Protein 2C3B (pdb70)

Nearest PDB structures (foldseek):
  2c3b-assembly1_A  TM=1.007E+00  e=3.603E-29  Aspergillus fumigatus
  2c3b-assembly1_B  TM=8.855E-01  e=5.861E-25  Aspergillus fumigatus
  3k2c-assembly4_D  TM=7.094E-01  e=2.462E-11  Encephalitozoon cuniculi
  3k2c-assembly2_B  TM=7.079E-01  e=2.323E-11  Encephalitozoon cuniculi
  1h0p-assembly1_A  TM=6.921E-01  e=7.997E-09  Caenorhabditis elegans

Organism: Aspergillus fumigatus (strain ATCC MYA-4609 / CBS 101355 / FGSC A1100 / Af293) (NCBI:txid330879)

Foldseek 3Di:
DFWKKKFFKWDAFPPGPDIDTAMWIKDWACVVPVVVVVVLQVLQPDDPPRHQAFWFFAFAAAPPDTDTDPCQCVLQVWDWQDVVIDIGRARDPVPDVPDDGTIDGDDDSNVVVSNRLNNQHHSSRGGNGPDTMGGNHMHTD/DWKKKFWKWDAFPPGDDIDTAMWIKDWQCVVPVVVVVVLQVLQPDDPPRHQAFWFFAFAAAPPDTDTPPFDWDWDDVVDIDTDGPPVCVPPHDDDDTIDRDDDSNVVVSNRLNNQHHHNRGGNDPDTIGGNHMHTD

Structure (mmCIF, N/CA/C/O backbone):
data_2C3B
#
_entry.id   2C3B
#
_cell.length_a   64.829
_cell.length_b   64.829
_cell.length_c   156.288
_cell.angle_alpha   90.00
_cell.angle_beta   90.00
_cell.angle_gamma   120.00
#
_symmetry.space_group_name_H-M   'P 31 2 1'
#
loop_
_entity.id
_entity.type
_entity.pdbx_description
1 polymer PPIASE
2 non-polymer 'SULFATE ION'
3 water water
#
loop_
_atom_site.group_PDB
_atom_site.id
_atom_site.type_symbol
_atom_site.label_atom_id
_atom_site.label_alt_id
_atom_site.label_comp_id
_atom_site.label_asym_id
_atom_site.label_entity_id
_atom_site.label_seq_id
_atom_site.pdbx_PDB_ins_code
_atom_site.Cartn_x
_atom_site.Cartn_y
_atom_site.Cartn_z
_atom_site.occupancy
_atom_site.B_iso_or_equiv
_atom_site.auth_seq_id
_atom_site.auth_comp_id
_atom_site.auth_asym_id
_atom_site.auth_atom_id
_atom_site.pdbx_PDB_model_num
ATOM 1 N N . SER A 1 1 ? 11.600 -15.847 67.383 1.00 52.69 0 SER A N 1
ATOM 2 C CA . SER A 1 1 ? 11.119 -16.094 68.770 1.00 51.08 0 SER A CA 1
ATOM 3 C C . SER A 1 1 ? 12.008 -17.043 69.584 1.00 48.01 0 SER A C 1
ATOM 4 O O . SER A 1 1 ? 11.976 -16.979 70.807 1.00 46.09 0 SER A O 1
ATOM 7 N N . MET A 1 2 ? 12.801 -17.897 68.941 1.00 44.86 1 MET A N 1
ATOM 8 C CA . MET A 1 2 ? 13.659 -18.833 69.689 1.00 47.47 1 MET A CA 1
ATOM 9 C C . MET A 1 2 ? 15.142 -18.476 69.766 1.00 45.69 1 MET A C 1
ATOM 10 O O . MET A 1 2 ? 15.877 -19.043 70.586 1.00 44.54 1 MET A O 1
ATOM 15 N N . SER A 1 3 ? 15.586 -17.541 68.924 1.00 42.00 2 SER A N 1
ATOM 16 C CA . SER A 1 3 ? 16.985 -17.236 68.798 1.00 40.87 2 SER A CA 1
ATOM 17 C C . SER A 1 3 ? 17.489 -16.238 69.839 1.00 36.69 2 SER A C 1
ATOM 18 O O . SER A 1 3 ? 16.727 -15.443 70.407 1.00 37.09 2 SER A O 1
ATOM 21 N N . GLN A 1 4 ? 18.788 -16.308 70.086 1.00 37.00 3 GLN A N 1
ATOM 22 C CA . GLN A 1 4 ? 19.454 -15.379 70.963 1.00 36.13 3 GLN A CA 1
ATOM 23 C C . GLN A 1 4 ? 19.741 -14.174 70.059 1.00 35.66 3 GLN A C 1
ATOM 24 O O . GLN A 1 4 ? 19.711 -14.299 68.827 1.00 37.81 3 GLN A O 1
ATOM 30 N N . VAL A 1 5 ? 20.009 -13.034 70.676 1.00 36.84 4 VAL A N 1
ATOM 31 C CA . VAL A 1 5 ? 20.413 -11.828 69.973 1.00 37.47 4 VAL A CA 1
ATOM 32 C C . VAL A 1 5 ? 21.805 -11.517 70.474 1.00 36.83 4 VAL A C 1
ATOM 33 O O . VAL A 1 5 ? 22.141 -11.795 71.622 1.00 37.23 4 VAL A O 1
ATOM 37 N N . PHE A 1 6 ? 22.624 -10.918 69.628 1.00 39.75 5 PHE A N 1
ATOM 38 C CA . PHE A 1 6 ? 23.965 -10.530 70.020 1.00 37.43 5 PHE A CA 1
ATOM 39 C C . PHE A 1 6 ? 24.253 -9.092 69.566 1.00 39.98 5 PHE A C 1
ATOM 40 O O . PHE A 1 6 ? 23.657 -8.594 68.591 1.00 38.34 5 PHE A O 1
ATOM 48 N N . PHE A 1 7 ? 25.136 -8.460 70.335 1.00 40.10 6 PHE A N 1
ATOM 49 C CA . PHE A 1 7 ? 25.760 -7.173 69.989 1.00 40.42 6 PHE A CA 1
ATOM 50 C C . PHE A 1 7 ? 27.264 -7.425 69.874 1.00 40.87 6 PHE A C 1
ATOM 51 O O . PHE A 1 7 ? 27.826 -8.087 70.736 1.00 41.79 6 PHE A O 1
ATOM 59 N N . ASP A 1 8 ? 27.899 -6.872 68.837 1.00 40.29 7 ASP A N 1
ATOM 60 C CA . ASP A 1 8 ? 29.359 -6.808 68.723 1.00 38.25 7 ASP A CA 1
ATOM 61 C C . ASP A 1 8 ? 29.634 -5.343 68.992 1.00 39.16 7 ASP A C 1
ATOM 62 O O . ASP A 1 8 ? 29.122 -4.467 68.305 1.00 39.21 7 ASP A O 1
ATOM 67 N N . VAL A 1 9 ? 30.427 -5.090 70.020 1.00 39.94 8 VAL A N 1
ATOM 68 C CA . VAL A 1 9 ? 30.677 -3.747 70.505 1.00 39.82 8 VAL A CA 1
ATOM 69 C C . VAL A 1 9 ? 32.152 -3.436 70.411 1.00 40.90 8 VAL A C 1
ATOM 70 O O . VAL A 1 9 ? 32.977 -4.209 70.897 1.00 39.07 8 VAL A O 1
ATOM 74 N N . GLU A 1 10 ? 32.448 -2.313 69.755 1.00 36.90 9 GLU A N 1
ATOM 75 C CA . GLU A 1 10 ? 33.803 -1.804 69.570 1.00 40.28 9 GLU A CA 1
ATOM 76 C C . GLU A 1 10 ? 34.115 -0.797 70.696 1.00 40.34 9 GLU A C 1
ATOM 77 O O . GLU A 1 10 ? 33.352 0.141 70.927 1.00 39.15 9 GLU A O 1
ATOM 83 N N . TYR A 1 11 ? 35.194 -1.039 71.447 1.00 38.85 10 TYR A N 1
ATOM 84 C CA . TYR A 1 11 ? 35.582 -0.177 72.558 1.00 39.03 10 TYR A CA 1
ATOM 85 C C . TYR A 1 11 ? 37.049 -0.400 72.921 1.00 41.53 10 TYR A C 1
ATOM 86 O O . TYR A 1 11 ? 37.636 -1.401 72.571 1.00 40.25 10 TYR A O 1
ATOM 95 N N . ALA A 1 12 ? 37.631 0.578 73.599 1.00 40.33 11 ALA A N 1
ATOM 96 C CA . ALA A 1 12 ? 39.018 0.485 74.071 1.00 40.76 11 ALA A CA 1
ATOM 97 C C . ALA A 1 12 ? 38.877 0.245 75.593 1.00 40.96 11 ALA A C 1
ATOM 98 O O . ALA A 1 12 ? 38.389 1.098 76.332 1.00 37.38 11 ALA A O 1
ATOM 100 N N . PRO A 1 13 ? 39.272 -0.933 76.079 1.00 40.16 12 PRO A N 1
ATOM 101 C CA . PRO A 1 13 ? 39.206 -1.191 77.509 1.00 39.61 12 PRO A CA 1
ATOM 102 C C . PRO A 1 13 ? 40.007 -0.169 78.337 1.00 39.57 12 PRO A C 1
ATOM 103 O O . PRO A 1 13 ? 40.933 0.465 77.837 1.00 36.70 12 PRO A O 1
ATOM 107 N N . VAL A 1 14 ? 39.672 -0.056 79.604 1.00 41.67 13 VAL A N 1
ATOM 108 C CA . VAL A 1 14 ? 40.371 0.857 80.513 1.00 38.97 13 VAL A CA 1
ATOM 109 C C . VAL A 1 14 ? 41.842 0.481 80.539 1.00 42.20 13 VAL A C 1
ATOM 110 O O . VAL A 1 14 ? 42.205 -0.703 80.542 1.00 38.77 13 VAL A O 1
ATOM 114 N N . GLY A 1 15 ? 42.695 1.482 80.424 1.00 35.82 14 GLY A N 1
ATOM 115 C CA . GLY A 1 15 ? 44.164 1.307 80.457 1.00 36.14 14 GLY A CA 1
ATOM 116 C C . GLY A 1 15 ? 44.881 0.942 79.162 1.00 33.12 14 GLY A C 1
ATOM 117 O O . GLY A 1 15 ? 46.110 0.752 79.144 1.00 35.81 14 GLY A O 1
ATOM 118 N N . THR A 1 16 ? 44.136 0.861 78.059 1.00 33.99 15 THR A N 1
ATOM 119 C CA . THR A 1 16 ? 44.735 0.596 76.758 1.00 36.88 15 THR A CA 1
ATOM 120 C C . THR A 1 16 ? 44.211 1.569 75.674 1.00 36.33 15 THR A C 1
ATOM 121 O O . THR A 1 16 ? 43.068 2.093 75.748 1.00 39.13 15 THR A O 1
ATOM 125 N N . ALA A 1 17 ? 45.065 1.771 74.689 1.00 35.49 16 ALA A N 1
ATOM 126 C CA . ALA A 1 17 ? 44.823 2.644 73.541 1.00 36.19 16 ALA A CA 1
ATOM 127 C C . ALA A 1 17 ? 44.163 1.881 72.391 1.00 40.35 16 ALA A C 1
ATOM 128 O O . ALA A 1 17 ? 43.666 2.483 71.451 1.00 44.06 16 ALA A O 1
ATOM 130 N N . GLU A 1 18 ? 44.236 0.559 72.435 1.00 40.39 17 GLU A N 1
ATOM 131 C CA . GLU A 1 18 ? 43.783 -0.269 71.323 1.00 41.67 17 GLU A CA 1
ATOM 132 C C . GLU A 1 18 ? 42.324 -0.688 71.457 1.00 39.32 17 GLU A C 1
ATOM 133 O O . GLU A 1 18 ? 41.910 -1.173 72.512 1.00 39.59 17 GLU A O 1
ATOM 139 N N . THR A 1 19 ? 41.546 -0.534 70.383 1.00 37.59 18 THR A N 1
ATOM 140 C CA . THR A 1 19 ? 40.156 -0.967 70.478 1.00 38.30 18 THR A CA 1
ATOM 141 C C . THR A 1 19 ? 40.076 -2.482 70.194 1.00 39.17 18 THR A C 1
ATOM 142 O O . THR A 1 19 ? 40.950 -3.076 69.528 1.00 40.93 18 THR A O 1
ATOM 146 N N . LYS A 1 20 ? 39.016 -3.084 70.716 1.00 40.24 19 LYS A N 1
ATOM 147 C CA . LYS A 1 20 ? 38.712 -4.495 70.508 1.00 39.72 19 LYS A CA 1
ATOM 148 C C . LYS A 1 20 ? 37.236 -4.555 70.185 1.00 41.61 19 LYS A C 1
ATOM 149 O O . LYS A 1 20 ? 36.519 -3.568 70.374 1.00 39.85 19 LYS A O 1
ATOM 155 N N . VAL A 1 21 ? 36.753 -5.720 69.756 1.00 39.41 20 VAL A N 1
ATOM 156 C CA . VAL A 1 21 ? 35.332 -5.908 69.530 1.00 37.85 20 VAL A CA 1
ATOM 157 C C . VAL A 1 21 ? 34.943 -7.081 70.447 1.00 39.22 20 VAL A C 1
ATOM 158 O O . VAL A 1 21 ? 35.522 -8.156 70.369 1.00 41.38 20 VAL A O 1
ATOM 162 N N . GLY A 1 22 ? 34.012 -6.823 71.344 1.00 39.98 21 GLY A N 1
ATOM 163 C CA . GLY A 1 22 ? 33.550 -7.830 72.299 1.00 40.74 21 GLY A CA 1
ATOM 164 C C . GLY A 1 22 ? 32.092 -8.110 71.998 1.00 43.10 21 GLY A C 1
ATOM 165 O O . GLY A 1 22 ? 31.325 -7.175 71.756 1.00 41.97 21 GLY A O 1
ATOM 166 N N . ARG A 1 23 ? 31.712 -9.381 72.090 1.00 37.88 22 ARG A N 1
ATOM 167 C CA . ARG A 1 23 ? 30.339 -9.785 71.853 1.00 39.18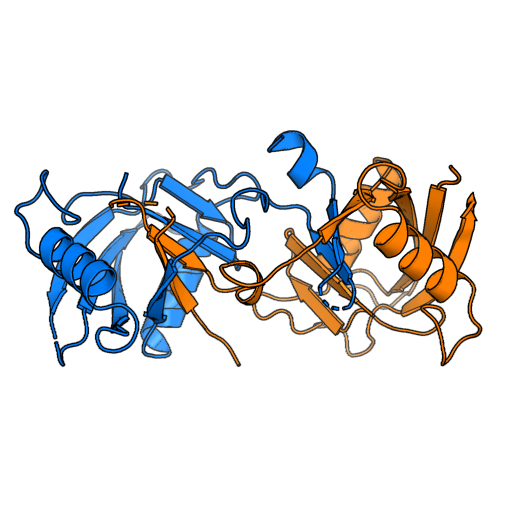 22 ARG A CA 1
ATOM 168 C C . ARG A 1 23 ? 29.533 -9.957 73.140 1.00 39.79 22 ARG A C 1
ATOM 169 O O . ARG A 1 23 ? 30.042 -10.511 74.126 1.00 41.65 22 ARG A O 1
ATOM 177 N N . ILE A 1 24 ? 28.295 -9.459 73.146 1.00 39.01 23 ILE A N 1
ATOM 178 C CA . ILE A 1 24 ? 27.366 -9.669 74.241 1.00 39.20 23 ILE A CA 1
ATOM 179 C C . ILE A 1 24 ? 26.210 -10.470 73.626 1.00 40.34 23 ILE A C 1
ATOM 180 O O . ILE A 1 24 ? 25.565 -9.985 72.697 1.00 39.20 23 ILE A O 1
ATOM 185 N N . VAL A 1 25 ? 25.951 -11.670 74.163 1.00 38.69 24 VAL A N 1
ATOM 186 C CA . VAL A 1 25 ? 24.830 -12.500 73.698 1.00 39.35 24 VAL A CA 1
ATOM 187 C C . VAL A 1 25 ? 23.738 -12.424 74.762 1.00 38.26 24 VAL A C 1
ATOM 188 O O . VAL A 1 25 ? 24.024 -12.475 75.971 1.00 41.10 24 VAL A O 1
ATOM 192 N N . PHE A 1 26 ? 22.490 -12.303 74.294 1.00 38.46 25 PHE A N 1
ATOM 193 C CA . PHE A 1 26 ? 21.335 -12.267 75.155 1.00 38.41 25 PHE A CA 1
ATOM 194 C C . PHE A 1 26 ? 20.285 -13.335 74.834 1.00 37.85 25 PHE A C 1
ATOM 195 O O . PHE A 1 26 ? 20.084 -13.640 73.644 1.00 38.60 25 PHE A O 1
ATOM 203 N N . ASN A 1 27 ? 19.642 -13.821 75.897 1.00 37.93 26 ASN A N 1
ATOM 204 C CA . ASN A 1 27 ? 18.460 -14.667 75.899 1.00 38.11 26 ASN A CA 1
ATOM 205 C C . ASN A 1 27 ? 17.297 -13.687 76.072 1.00 39.00 26 ASN A C 1
ATOM 206 O O . ASN A 1 27 ? 17.330 -12.871 76.967 1.00 39.61 26 ASN A O 1
ATOM 211 N N . LEU A 1 28 ? 16.282 -13.749 75.216 1.00 38.01 27 LEU A N 1
ATOM 212 C CA . LEU A 1 28 ? 15.140 -12.836 75.368 1.00 39.05 27 LEU A CA 1
ATOM 213 C C . LEU A 1 28 ? 13.943 -13.586 75.882 1.00 38.03 27 LEU A C 1
ATOM 214 O O . LEU A 1 28 ? 13.792 -14.816 75.633 1.00 37.73 27 LEU A O 1
ATOM 219 N N . PHE A 1 29 ? 13.053 -12.845 76.535 1.00 36.71 28 PHE A N 1
ATOM 220 C CA . PHE A 1 29 ? 11.853 -13.417 77.115 1.00 37.39 28 PHE A CA 1
ATOM 221 C C . PHE A 1 29 ? 10.636 -13.112 76.251 1.00 38.23 28 PHE A C 1
ATOM 222 O O . PHE A 1 29 ? 9.658 -12.533 76.702 1.00 35.07 28 PHE A O 1
ATOM 230 N N . ASP A 1 30 ? 10.684 -13.572 75.002 1.00 37.83 29 ASP A N 1
ATOM 231 C CA . ASP A 1 30 ? 9.604 -13.340 74.052 1.00 38.13 29 ASP A CA 1
ATOM 232 C C . ASP A 1 30 ? 8.249 -13.856 74.511 1.00 39.14 29 ASP A C 1
ATOM 233 O O . ASP A 1 30 ? 7.221 -13.319 74.135 1.00 38.79 29 ASP A O 1
ATOM 238 N N . LYS A 1 31 ? 8.240 -14.911 75.306 1.00 39.82 30 LYS A N 1
ATOM 239 C CA . LYS A 1 31 ? 6.977 -15.452 75.815 1.00 40.27 30 LYS A CA 1
ATOM 240 C C . LYS A 1 31 ? 6.344 -14.540 76.862 1.00 37.04 30 LYS A C 1
ATOM 241 O O . LYS A 1 31 ? 5.114 -14.372 76.895 1.00 36.24 30 LYS A O 1
ATOM 247 N N . ASP A 1 32 ? 7.180 -13.983 77.724 1.00 36.98 31 ASP A N 1
ATOM 248 C CA . ASP A 1 32 ?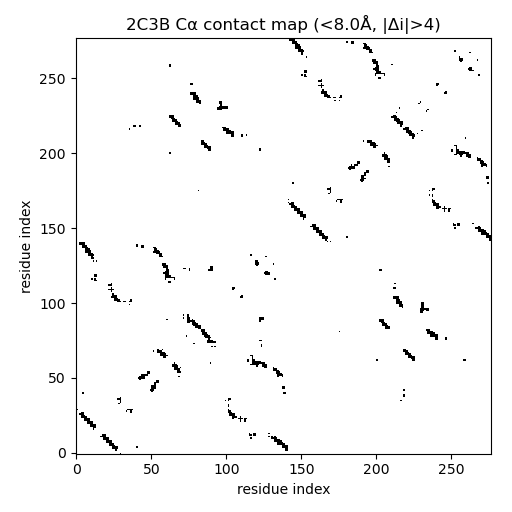 6.758 -13.100 78.799 1.00 36.94 31 ASP A CA 1
ATOM 249 C C . ASP A 1 32 ? 6.315 -11.720 78.323 1.00 36.35 31 ASP A C 1
ATOM 250 O O . ASP A 1 32 ? 5.267 -11.212 78.739 1.00 37.22 31 ASP A O 1
ATOM 255 N N . VAL A 1 33 ? 7.112 -11.140 77.427 1.00 38.24 32 VAL A N 1
ATOM 256 C CA . VAL A 1 33 ? 6.894 -9.779 76.921 1.00 38.64 32 VAL A CA 1
ATOM 257 C C . VAL A 1 33 ? 7.128 -9.736 75.404 1.00 38.48 32 VAL A C 1
ATOM 258 O O . VAL A 1 33 ? 8.117 -9.146 74.929 1.00 36.98 32 VAL A O 1
ATOM 262 N N . PRO A 1 34 ? 6.192 -10.330 74.658 1.00 37.17 33 PRO A N 1
ATOM 263 C CA . PRO A 1 34 ? 6.343 -10.493 73.211 1.00 37.43 33 PRO A CA 1
ATOM 264 C C . PRO A 1 34 ? 6.550 -9.211 72.419 1.00 38.61 33 PRO A C 1
ATOM 265 O O . PRO A 1 34 ? 7.427 -9.169 71.583 1.00 39.06 33 PRO A O 1
ATOM 269 N N . LYS A 1 35 ? 5.776 -8.172 72.699 1.00 39.61 34 LYS A N 1
ATOM 270 C CA . LYS A 1 35 ? 5.895 -6.928 71.939 1.00 41.34 34 LYS A CA 1
ATOM 271 C C . LYS A 1 35 ? 7.215 -6.218 72.229 1.00 38.06 34 LYS A C 1
ATOM 272 O O . LYS A 1 35 ? 7.843 -5.673 71.319 1.00 37.55 34 LYS A O 1
ATOM 278 N N . THR A 1 36 ? 7.665 -6.251 73.483 1.00 38.93 35 THR A N 1
ATOM 279 C CA . THR A 1 36 ? 8.917 -5.605 73.843 1.00 39.14 35 THR A CA 1
ATOM 280 C C . THR A 1 36 ? 10.111 -6.316 73.218 1.00 40.46 35 THR A C 1
ATOM 281 O O . THR A 1 36 ? 11.011 -5.664 72.690 1.00 36.22 35 THR A O 1
ATOM 285 N N . ALA A 1 37 ? 10.126 -7.648 73.288 1.00 39.41 36 ALA A N 1
ATOM 286 C CA . ALA A 1 37 ? 11.223 -8.427 72.719 1.00 38.89 36 ALA A CA 1
ATOM 287 C C . ALA A 1 37 ? 11.207 -8.265 71.188 1.00 39.04 36 ALA A C 1
ATOM 288 O O . ALA A 1 37 ? 12.268 -8.093 70.562 1.00 40.29 36 ALA A O 1
ATOM 290 N N . LYS A 1 38 ? 10.008 -8.293 70.598 1.00 39.70 37 LYS A N 1
ATOM 291 C CA . LYS A 1 38 ? 9.862 -8.128 69.142 1.00 40.13 37 LYS A CA 1
ATOM 292 C C . LYS A 1 38 ? 10.451 -6.786 68.682 1.00 39.69 37 LYS A C 1
ATOM 293 O O . LYS A 1 38 ? 11.205 -6.754 67.718 1.00 43.09 37 LYS A O 1
ATOM 299 N N . ASN A 1 39 ? 10.110 -5.691 69.355 1.00 41.11 38 ASN A N 1
ATOM 300 C CA . ASN A 1 39 ? 10.659 -4.365 69.037 1.00 39.87 38 ASN A CA 1
ATOM 301 C C . ASN A 1 39 ? 12.197 -4.333 69.061 1.00 38.87 38 ASN A C 1
ATOM 302 O O . ASN A 1 39 ? 12.840 -3.723 68.213 1.00 36.80 38 ASN A O 1
ATOM 307 N N . PHE A 1 40 ? 12.787 -4.990 70.044 1.00 38.27 39 PHE A N 1
ATOM 308 C CA . PHE A 1 40 ? 14.217 -5.025 70.192 1.00 36.94 39 PHE A CA 1
ATOM 309 C C . PHE A 1 40 ? 14.855 -5.750 69.021 1.00 36.49 39 PHE A C 1
ATOM 310 O O . PHE A 1 40 ? 15.842 -5.262 68.454 1.00 36.72 39 PHE A O 1
ATOM 318 N N . ARG A 1 41 ? 14.287 -6.909 68.665 1.00 38.72 40 ARG A N 1
ATOM 319 C CA . ARG A 1 41 ? 14.781 -7.712 67.552 1.00 36.83 40 ARG A CA 1
ATOM 320 C C . ARG A 1 41 ? 14.673 -6.917 66.246 1.00 37.93 40 ARG A C 1
ATOM 321 O O . ARG A 1 41 ? 15.555 -6.976 65.391 1.00 39.87 40 ARG A O 1
ATOM 329 N N . GLU A 1 42 ? 13.559 -6.211 66.073 1.00 38.28 41 GLU A N 1
ATOM 330 C CA . GLU A 1 42 ? 13.351 -5.376 64.898 1.00 40.44 41 GLU A CA 1
ATOM 331 C C . GLU A 1 42 ? 14.374 -4.255 64.828 1.00 38.94 41 GLU A C 1
ATOM 332 O O . GLU A 1 42 ? 14.939 -3.990 63.770 1.00 39.25 41 GLU A O 1
ATOM 338 N N . LEU A 1 43 ? 14.606 -3.587 65.945 1.00 37.52 42 LEU A N 1
ATOM 339 C CA . LEU A 1 43 ? 15.615 -2.526 65.997 1.00 40.05 42 LEU A CA 1
ATOM 340 C C . LEU A 1 43 ? 17.042 -3.049 65.801 1.00 40.51 42 LEU A C 1
ATOM 341 O O . LEU A 1 43 ? 17.888 -2.312 65.313 1.00 40.83 42 LEU A O 1
ATOM 346 N N . CYS A 1 44 ? 17.286 -4.307 66.171 1.00 41.42 43 CYS A N 1
ATOM 347 C CA . CYS A 1 44 ? 18.574 -4.981 65.949 1.00 43.13 43 CYS A CA 1
ATOM 348 C C . CYS A 1 44 ? 18.848 -5.214 64.468 1.00 45.42 43 CYS A C 1
ATOM 349 O O . CYS A 1 44 ? 19.982 -5.099 64.014 1.00 46.19 43 CYS A O 1
ATOM 354 N N . LYS A 1 45 ? 17.806 -5.524 63.708 1.00 45.17 44 LYS A N 1
ATOM 355 C CA . LYS A 1 45 ? 17.953 -5.844 62.294 1.00 49.60 44 LYS A CA 1
ATOM 356 C C . LYS A 1 45 ? 17.928 -4.661 61.325 1.00 49.14 44 LYS A C 1
ATOM 357 O O . LYS A 1 45 ? 18.400 -4.789 60.195 1.00 48.52 44 LYS A O 1
ATOM 363 N N . ARG A 1 46 ? 17.380 -3.524 61.742 1.00 48.86 45 ARG A N 1
ATOM 364 C CA . ARG A 1 46 ? 17.302 -2.371 60.847 1.00 50.31 45 ARG A CA 1
ATOM 365 C C . ARG A 1 46 ? 18.672 -1.903 60.386 1.00 49.26 45 ARG A C 1
ATOM 366 O O . ARG A 1 46 ? 19.679 -2.148 61.053 1.00 49.12 45 ARG A O 1
ATOM 374 N N . PRO A 1 47 ? 18.716 -1.228 59.238 1.00 50.36 46 PRO A N 1
ATOM 375 C CA . PRO A 1 47 ? 19.974 -0.700 58.725 1.00 50.45 46 PRO A CA 1
ATOM 376 C C . PRO A 1 47 ? 20.662 0.255 59.698 1.00 51.90 46 PRO A C 1
ATOM 377 O O . PRO A 1 47 ? 20.001 0.875 60.546 1.00 52.15 46 PRO A O 1
ATOM 381 N N . ALA A 1 48 ? 21.987 0.357 59.580 1.00 52.89 47 ALA A N 1
ATOM 382 C CA . ALA A 1 48 ? 22.769 1.293 60.377 1.00 52.04 47 ALA A CA 1
ATOM 383 C C . ALA A 1 48 ? 22.082 2.661 60.256 1.00 53.07 47 ALA A C 1
ATOM 384 O O . ALA A 1 48 ? 21.615 3.024 59.169 1.00 54.26 47 ALA A O 1
ATOM 386 N N . GLY A 1 49 ? 21.977 3.390 61.364 1.00 53.30 48 GLY A N 1
ATOM 387 C CA . GLY A 1 49 ? 21.314 4.696 61.391 1.00 53.53 48 GLY A CA 1
ATOM 388 C C . GLY A 1 49 ? 19.832 4.665 61.762 1.00 54.55 48 GLY A C 1
ATOM 389 O O . GLY A 1 49 ? 19.289 5.681 62.217 1.00 57.21 48 GLY A O 1
ATOM 390 N N . GLU A 1 50 ? 19.170 3.526 61.538 1.00 52.60 49 GLU A N 1
ATOM 391 C CA . GLU A 1 50 ? 17.747 3.341 61.854 1.00 50.61 49 GLU A CA 1
ATOM 392 C C . GLU A 1 50 ? 17.514 2.397 63.038 1.00 49.65 49 GLU A C 1
ATOM 393 O O . GLU A 1 50 ? 16.462 2.436 63.679 1.00 50.87 49 GLU A O 1
ATOM 399 N N . GLY A 1 51 ? 18.491 1.543 63.319 1.00 46.65 50 GLY A N 1
ATOM 400 C CA . GLY A 1 51 ? 18.366 0.579 64.393 1.00 43.37 50 GLY A CA 1
ATOM 401 C C . GLY A 1 51 ? 19.544 0.719 65.315 1.00 42.11 50 GLY A C 1
ATOM 402 O O . GLY A 1 51 ? 20.154 1.790 65.424 1.00 38.93 50 GLY A O 1
ATOM 403 N N . TYR A 1 52 ? 19.902 -0.381 65.964 1.00 37.92 51 TYR A N 1
ATOM 404 C CA . TYR A 1 52 ? 21.032 -0.337 66.876 1.00 39.01 51 TYR A CA 1
ATOM 405 C C . TYR A 1 52 ? 22.409 -0.368 66.240 1.00 38.15 51 TYR A C 1
ATOM 406 O O . TYR A 1 52 ? 23.366 0.101 66.845 1.00 38.11 51 TYR A O 1
ATOM 415 N N . ARG A 1 53 ? 22.532 -0.908 65.031 1.00 39.78 52 ARG A N 1
ATOM 416 C CA . ARG A 1 53 ? 23.847 -0.959 64.405 1.00 41.45 52 ARG A CA 1
ATOM 417 C C . ARG A 1 53 ? 24.330 0.482 64.149 1.00 39.91 52 ARG A C 1
ATOM 418 O O . ARG A 1 53 ? 23.625 1.315 63.578 1.00 39.21 52 ARG A O 1
ATOM 426 N N . GLU A 1 54 ? 25.537 0.753 64.641 1.00 38.85 53 GLU A N 1
ATOM 427 C CA . GLU A 1 54 ? 26.183 2.047 64.614 1.00 38.57 53 GLU A CA 1
ATOM 428 C C . GLU A 1 54 ? 25.735 2.963 65.761 1.00 38.51 53 GLU A C 1
ATOM 429 O O . GLU A 1 54 ? 26.203 4.082 65.854 1.00 38.17 53 GLU A O 1
ATOM 435 N N . SER A 1 55 ? 24.846 2.525 66.641 1.00 36.47 54 SER A N 1
ATOM 436 C CA . SER A 1 55 ? 24.481 3.368 67.764 1.00 37.14 54 SER A CA 1
ATOM 437 C C . SER A 1 55 ? 25.568 3.121 68.813 1.00 38.58 54 SER A C 1
ATOM 438 O O . SER A 1 55 ? 26.352 2.151 68.709 1.00 38.30 54 SER A O 1
ATOM 441 N N . THR A 1 56 ? 25.546 3.970 69.837 1.00 36.74 55 THR A N 1
ATOM 442 C CA . THR A 1 56 ? 26.514 3.947 70.920 1.00 38.74 55 THR A CA 1
ATOM 443 C C . THR A 1 56 ? 25.869 3.859 72.295 1.00 39.51 55 THR A C 1
ATOM 444 O O . THR A 1 56 ? 24.666 4.07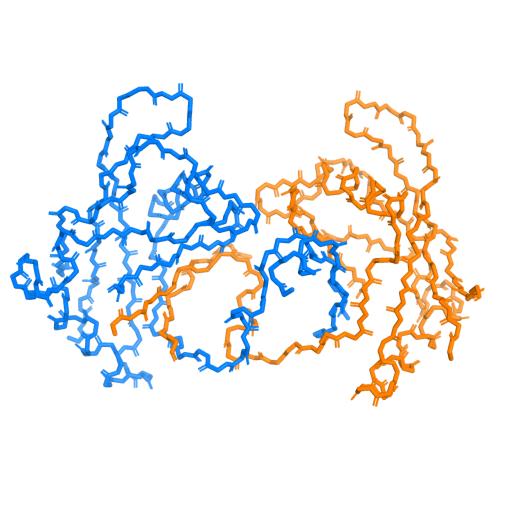9 72.446 1.00 42.72 55 THR A O 1
ATOM 448 N N . PHE A 1 57 ? 26.713 3.563 73.275 1.00 42.44 56 PHE A N 1
ATOM 449 C CA . PHE A 1 57 ? 26.321 3.504 74.693 1.00 42.93 56 PHE A CA 1
ATOM 450 C C . PHE A 1 57 ? 26.561 4.908 75.253 1.00 45.51 56 PHE A C 1
ATOM 451 O O . PHE A 1 57 ? 27.684 5.424 75.240 1.00 42.31 56 PHE A O 1
ATOM 459 N N . HIS A 1 58 ? 25.468 5.524 75.711 1.00 43.18 57 HIS A N 1
ATOM 460 C CA . HIS A 1 58 ? 25.417 6.910 76.180 1.00 42.58 57 HIS A CA 1
ATOM 461 C C . HIS A 1 58 ? 25.798 7.129 77.644 1.00 39.02 57 HIS A C 1
ATOM 462 O O . HIS A 1 58 ? 26.390 8.115 78.005 1.00 39.41 57 HIS A O 1
ATOM 469 N N . ARG A 1 59 ? 25.353 6.225 78.500 1.00 37.51 58 ARG A N 1
ATOM 470 C CA . ARG A 1 59 ? 25.584 6.290 79.943 1.00 40.67 58 ARG A CA 1
ATOM 471 C C . ARG A 1 59 ? 26.068 4.929 80.385 1.00 41.74 58 ARG A C 1
ATOM 472 O O . ARG A 1 59 ? 25.507 3.904 80.011 1.00 39.76 58 ARG A O 1
ATOM 480 N N . ILE A 1 60 ? 27.119 4.933 81.186 1.00 39.53 59 ILE A N 1
ATOM 481 C CA . ILE A 1 60 ? 27.707 3.715 81.699 1.00 38.18 59 ILE A CA 1
ATOM 482 C C . ILE A 1 60 ? 28.158 3.929 83.139 1.00 36.53 59 ILE A C 1
ATOM 483 O O . ILE A 1 60 ? 28.759 4.951 83.441 1.00 36.44 59 ILE A O 1
ATOM 488 N N . ILE A 1 61 ? 27.874 2.988 84.037 1.00 36.68 60 ILE A N 1
ATOM 489 C CA . ILE A 1 61 ? 28.345 3.101 85.414 1.00 37.90 60 ILE A CA 1
ATOM 490 C C . ILE A 1 61 ? 29.075 1.797 85.737 1.00 37.77 60 ILE A C 1
ATOM 491 O O . ILE A 1 61 ? 28.471 0.688 85.611 1.00 38.11 60 ILE A O 1
ATOM 496 N N . PRO A 1 62 ? 30.307 1.875 86.224 1.00 37.78 61 PRO A N 1
ATOM 497 C CA . PRO A 1 62 ? 31.063 0.658 86.527 1.00 39.69 61 PRO A CA 1
ATOM 498 C C . PRO A 1 62 ? 30.339 -0.301 87.476 1.00 40.47 61 PRO A C 1
ATOM 499 O O . PRO A 1 62 ? 29.714 0.121 88.459 1.00 39.62 61 PRO A O 1
ATOM 503 N N . ASN A 1 63 ? 30.442 -1.582 87.163 1.00 39.42 62 ASN A N 1
ATOM 504 C CA . ASN A 1 63 ? 29.811 -2.651 87.954 1.00 39.25 62 ASN A CA 1
ATOM 505 C C . ASN A 1 63 ? 28.308 -2.486 88.153 1.00 41.44 62 ASN A C 1
ATOM 506 O O . ASN A 1 63 ? 27.762 -3.054 89.087 1.00 42.84 62 ASN A O 1
ATOM 511 N N . PHE A 1 64 ? 27.657 -1.725 87.263 1.00 38.82 63 PHE A N 1
ATOM 512 C CA . PHE A 1 64 ? 26.245 -1.455 87.463 1.00 36.77 63 PHE A CA 1
ATOM 513 C C . PHE A 1 64 ? 25.420 -1.448 86.187 1.00 37.37 63 PHE A C 1
ATOM 514 O O . PHE A 1 64 ? 24.471 -2.209 86.092 1.00 38.09 63 PHE A O 1
ATOM 522 N N . MET A 1 65 ? 25.721 -0.549 85.264 1.00 36.30 64 MET A N 1
ATOM 523 C CA . MET A 1 65 ? 24.812 -0.441 84.093 1.00 38.88 64 MET A CA 1
ATOM 524 C C . MET A 1 65 ? 25.422 0.130 82.818 1.00 37.51 64 MET A C 1
ATOM 525 O O . MET A 1 65 ? 26.457 0.828 82.835 1.00 39.72 64 MET A O 1
ATOM 530 N N . ILE A 1 66 ? 24.738 -0.185 81.724 1.00 39.56 65 ILE A N 1
ATOM 531 C CA . ILE A 1 66 ? 25.024 0.370 80.396 1.00 38.06 65 ILE A CA 1
ATOM 532 C C . ILE A 1 66 ? 23.670 0.765 79.837 1.00 40.25 65 ILE A C 1
ATOM 533 O O . ILE A 1 66 ? 22.708 -0.001 79.900 1.00 40.41 65 ILE A O 1
ATOM 538 N N . GLN A 1 67 ? 23.599 1.948 79.254 1.00 37.22 66 GLN A N 1
ATOM 539 C CA . GLN A 1 67 ? 22.364 2.392 78.628 1.00 39.15 66 GLN A CA 1
ATOM 540 C C . GLN A 1 67 ? 22.627 2.705 77.167 1.00 41.66 66 GLN A C 1
ATOM 541 O O . GLN A 1 67 ? 23.585 3.397 76.831 1.00 37.84 66 GLN A O 1
ATOM 547 N N . GLY A 1 68 ? 21.783 2.168 76.299 1.00 38.21 67 GLY A N 1
ATOM 548 C CA . GLY A 1 68 ? 21.961 2.460 74.880 1.00 40.89 67 GLY A CA 1
ATOM 549 C C . GLY A 1 68 ? 20.633 2.721 74.239 1.00 40.64 67 GLY A C 1
ATOM 550 O O . GLY A 1 68 ? 19.631 2.927 74.916 1.00 41.63 67 GLY A O 1
ATOM 551 N N . GLY A 1 69 ? 20.640 2.746 72.909 1.00 43.73 68 GLY A N 1
ATOM 552 C CA . GLY A 1 69 ? 19.412 2.896 72.150 1.00 48.69 68 GLY A CA 1
ATOM 553 C C . GLY A 1 69 ? 18.705 4.230 72.093 1.00 54.70 68 GLY A C 1
ATOM 554 O O . GLY A 1 69 ? 17.493 4.263 71.868 1.00 58.92 68 GLY A O 1
ATOM 555 N N . ASP A 1 70 ? 19.419 5.335 72.259 1.00 56.52 69 ASP A N 1
ATOM 556 C CA . ASP A 1 70 ? 18.759 6.653 72.172 1.00 59.65 69 ASP A CA 1
ATOM 557 C C . ASP A 1 70 ? 19.462 7.598 71.199 1.00 61.52 69 ASP A C 1
ATOM 558 O O . ASP A 1 70 ? 18.826 8.178 70.308 1.00 62.38 69 ASP A O 1
ATOM 563 N N . SER A 1 93 ? 20.051 16.357 91.817 1.00 45.13 92 SER A N 1
ATOM 564 C CA . SER A 1 93 ? 19.397 15.219 91.114 1.00 48.70 92 SER A CA 1
ATOM 565 C C . SER A 1 93 ? 20.465 14.144 90.884 1.00 43.49 92 SER A C 1
ATOM 566 O O . SER A 1 93 ? 20.526 13.218 91.652 1.00 41.11 92 SER A O 1
ATOM 569 N N . ARG A 1 94 ? 21.286 14.261 89.841 1.00 45.43 93 ARG A N 1
ATOM 570 C CA . ARG A 1 94 ? 22.429 13.354 89.681 1.00 43.41 93 ARG A CA 1
ATOM 571 C C . ARG A 1 94 ? 23.429 13.742 90.775 1.00 40.54 93 ARG A C 1
ATOM 572 O O . ARG A 1 94 ? 23.979 12.862 91.443 1.00 40.83 93 ARG A O 1
ATOM 580 N N . LYS A 1 95 ? 23.597 15.040 91.034 1.00 33.65 94 LYS A N 1
ATOM 581 C CA . LYS A 1 95 ? 24.539 15.478 92.066 1.00 38.69 94 LYS A CA 1
ATOM 582 C C . LYS A 1 95 ? 24.071 14.930 93.399 1.00 35.94 94 LYS A C 1
ATOM 583 O O . LYS A 1 95 ? 24.844 14.360 94.174 1.00 38.68 94 LYS A O 1
ATOM 589 N N . HIS A 1 96 ? 22.767 14.989 93.629 1.00 38.36 95 HIS A N 1
ATOM 590 C CA . HIS A 1 96 ? 22.209 14.478 94.886 1.00 38.29 95 HIS A CA 1
ATOM 591 C C . HIS A 1 96 ? 22.341 12.960 95.047 1.00 41.64 95 HIS A C 1
ATOM 592 O O . HIS A 1 96 ? 22.675 12.453 96.108 1.00 40.83 95 HIS A O 1
ATOM 599 N N . ASP A 1 97 ? 22.057 12.201 93.989 1.00 39.65 96 ASP A N 1
ATOM 600 C CA . ASP A 1 97 ? 22.223 10.755 94.043 1.00 39.43 96 ASP A CA 1
ATOM 601 C C . ASP A 1 97 ? 23.661 10.405 94.399 1.00 40.21 96 ASP A C 1
ATOM 602 O O . ASP A 1 97 ? 23.886 9.513 95.195 1.00 40.72 96 ASP A O 1
ATOM 607 N N . LYS A 1 98 ? 24.610 11.147 93.823 1.00 36.66 97 LYS A N 1
ATOM 608 C CA . LYS A 1 98 ? 26.053 10.885 94.028 1.00 38.15 97 LYS A CA 1
ATOM 609 C C . LYS A 1 98 ? 26.551 11.167 95.449 1.00 42.15 97 LYS A C 1
ATOM 610 O O . LYS A 1 98 ? 27.579 10.638 95.889 1.00 41.38 97 LYS A O 1
ATOM 616 N N . LYS A 1 99 ? 25.813 11.975 96.185 1.00 38.55 98 LYS A N 1
ATOM 617 C CA . LYS A 1 99 ? 26.199 12.318 97.527 1.00 39.66 98 LYS A CA 1
ATOM 618 C C . LYS A 1 99 ? 25.846 11.194 98.524 1.00 41.84 98 LYS A C 1
ATOM 619 O O . LYS A 1 99 ? 26.208 11.311 99.677 1.00 41.06 98 LYS A O 1
ATOM 625 N N . GLY A 1 100 ? 25.059 10.201 98.114 1.00 40.02 99 GLY A N 1
ATOM 626 C CA . GLY A 1 100 ? 24.691 9.102 99.023 1.00 41.29 99 GLY A CA 1
ATOM 627 C C . GLY A 1 100 ? 23.216 9.111 99.405 1.00 38.84 99 GLY A C 1
ATOM 628 O O . GLY A 1 100 ? 22.700 10.006 100.068 1.00 40.49 99 GLY A O 1
ATOM 629 N N . ILE A 1 101 ? 22.545 8.074 98.884 1.00 41.64 100 ILE A N 1
ATOM 630 C CA . ILE A 1 101 ? 21.140 7.837 99.063 1.00 42.32 100 ILE A CA 1
ATOM 631 C C . ILE A 1 101 ? 20.969 6.561 99.875 1.00 41.63 100 ILE A C 1
ATOM 632 O O . ILE A 1 101 ? 21.640 5.590 99.637 1.00 40.04 100 ILE A O 1
ATOM 637 N N . LEU A 1 102 ? 20.006 6.603 100.776 1.00 42.42 101 LEU A N 1
ATOM 638 C CA . LEU A 1 102 ? 19.627 5.480 101.590 1.00 42.34 101 LEU A CA 1
ATOM 639 C C . LEU A 1 102 ? 18.251 4.997 101.094 1.00 36.73 101 LEU A C 1
ATOM 640 O O . LEU A 1 102 ? 17.268 5.724 101.119 1.00 38.87 101 LEU A O 1
ATOM 645 N N . SER A 1 103 ? 18.200 3.722 100.713 1.00 38.21 102 SER A N 1
ATOM 646 C CA . SER A 1 103 ? 17.008 3.060 100.198 1.00 39.16 102 SER A CA 1
ATOM 647 C C . SER A 1 103 ? 16.701 1.748 100.933 1.00 40.53 102 SER A C 1
ATOM 648 O O . SER A 1 103 ? 17.632 1.081 101.427 1.00 38.84 102 SER A O 1
ATOM 651 N N . MET A 1 104 ? 15.414 1.404 100.999 1.00 39.74 103 MET A N 1
ATOM 652 C CA . MET A 1 104 ? 14.939 0.172 101.624 1.00 41.21 103 MET A CA 1
ATOM 653 C C . MET A 1 104 ? 14.340 -0.656 100.517 1.00 44.10 103 MET A C 1
ATOM 654 O O . MET A 1 104 ? 13.659 -0.103 99.635 1.00 44.04 103 MET A O 1
ATOM 659 N N . ALA A 1 105 ? 14.543 -1.979 100.593 1.00 45.31 104 ALA A N 1
ATOM 660 C CA . ALA A 1 105 ? 13.960 -2.922 99.630 1.00 44.54 104 ALA A CA 1
ATOM 661 C C . ALA A 1 105 ? 13.674 -4.246 100.329 1.00 47.10 104 ALA A C 1
ATOM 662 O O . ALA A 1 105 ? 13.915 -4.371 101.533 1.00 45.62 104 ALA A O 1
ATOM 664 N N . GLN A 1 115 ? 16.259 -5.084 104.724 1.00 47.84 114 GLN A N 1
ATOM 665 C CA . GLN A 1 115 ? 17.347 -4.713 103.801 1.00 43.89 114 GLN A CA 1
ATOM 666 C C . GLN A 1 115 ? 17.485 -3.242 103.361 1.00 42.84 114 GLN A C 1
ATOM 667 O O . GLN A 1 115 ? 16.599 -2.688 102.726 1.00 40.24 114 GLN A O 1
ATOM 673 N N . PHE A 1 116 ? 18.635 -2.627 103.612 1.00 36.76 115 PHE A N 1
ATOM 674 C CA . PHE A 1 116 ? 18.848 -1.239 103.188 1.00 37.87 115 PHE A CA 1
ATOM 675 C C . PHE A 1 116 ? 20.090 -1.146 102.308 1.00 36.99 115 PHE A C 1
ATOM 676 O O . PHE A 1 116 ? 20.948 -2.045 102.307 1.00 35.60 115 PHE A O 1
ATOM 684 N N . PHE A 1 117 ? 20.115 -0.105 101.495 1.00 38.51 116 PHE A N 1
ATOM 685 C CA . PHE A 1 117 ? 21.205 0.177 100.562 1.00 38.79 116 PHE A CA 1
ATOM 686 C C . PHE A 1 117 ? 21.653 1.614 100.658 1.00 40.79 116 PHE A C 1
ATOM 687 O O . PHE A 1 117 ? 20.827 2.504 100.808 1.00 40.56 116 PHE A O 1
ATOM 695 N N . ILE A 1 118 ? 22.965 1.817 100.634 1.00 40.94 117 ILE A N 1
ATOM 696 C CA . ILE A 1 118 ? 23.576 3.127 100.552 1.00 40.67 117 ILE A CA 1
ATOM 697 C C . ILE A 1 118 ? 24.239 3.119 99.158 1.00 38.88 117 ILE A C 1
ATOM 698 O O . ILE A 1 118 ? 25.096 2.311 98.879 1.00 40.08 117 ILE A O 1
ATOM 703 N N . THR A 1 119 ? 23.814 4.037 98.297 1.00 40.86 118 THR A N 1
ATOM 704 C CA . THR A 1 119 ? 24.326 4.162 96.963 1.00 38.36 118 THR A CA 1
ATOM 705 C C . THR A 1 119 ? 24.926 5.539 96.689 1.00 36.98 118 THR A C 1
ATOM 706 O O . THR A 1 119 ? 24.373 6.551 97.131 1.00 37.95 118 THR A O 1
ATOM 710 N N . THR A 1 120 ? 26.011 5.551 95.916 1.00 37.17 119 THR A N 1
ATOM 711 C CA . THR A 1 120 ? 26.688 6.863 95.604 1.00 38.56 119 THR A CA 1
ATOM 712 C C . THR A 1 120 ? 26.954 7.013 94.125 1.00 40.54 119 THR A C 1
ATOM 713 O O . THR A 1 120 ? 27.842 7.762 93.715 1.00 44.08 119 THR A O 1
ATOM 717 N N . ALA A 1 121 ? 26.202 6.283 93.314 1.00 41.72 120 ALA A N 1
ATOM 718 C CA . ALA A 1 121 ? 26.219 6.452 91.865 1.00 38.88 120 ALA A CA 1
ATOM 719 C C . ALA A 1 121 ? 24.790 6.813 91.534 1.00 41.32 120 ALA A C 1
ATOM 720 O O . ALA A 1 121 ? 23.919 6.621 92.371 1.00 44.64 120 ALA A O 1
ATOM 722 N N . VAL A 1 122 ? 24.547 7.357 90.339 1.00 38.37 121 VAL A N 1
ATOM 723 C CA . VAL A 1 122 ? 23.183 7.729 89.885 1.00 39.32 121 VAL A CA 1
ATOM 724 C C . VAL A 1 122 ? 22.287 6.444 89.868 1.00 39.90 121 VAL A C 1
ATOM 725 O O . VAL A 1 122 ? 22.644 5.458 89.262 1.00 41.91 121 VAL A O 1
ATOM 729 N N . THR A 1 123 ? 21.182 6.484 90.608 1.00 36.87 122 THR A N 1
ATOM 730 C CA . THR A 1 123 ? 20.208 5.428 90.750 1.00 38.50 122 THR A CA 1
ATOM 731 C C . THR A 1 123 ? 18.775 5.796 90.434 1.00 39.07 122 THR A C 1
ATOM 732 O O . THR A 1 123 ? 17.920 4.902 90.345 1.00 40.32 122 THR A O 1
ATOM 736 N N . SER A 1 124 ? 18.492 7.092 90.262 1.00 41.00 123 SER A N 1
ATOM 737 C CA . SER A 1 124 ? 17.119 7.555 90.014 1.00 40.93 123 SER A CA 1
ATOM 738 C C . SER A 1 124 ? 16.452 6.990 88.775 1.00 39.64 123 SER A C 1
ATOM 739 O O . SER A 1 124 ? 15.220 6.903 88.709 1.00 40.91 123 SER A O 1
ATOM 742 N N . TRP A 1 125 ? 17.246 6.667 87.764 1.00 35.73 124 TRP A N 1
ATOM 743 C CA . TRP A 1 125 ? 16.746 6.013 86.549 1.00 37.43 124 TRP A CA 1
ATOM 744 C C . TRP A 1 125 ? 16.102 4.621 86.827 1.00 36.79 124 TRP A C 1
ATOM 745 O O . TRP A 1 125 ? 15.354 4.094 85.995 1.00 34.29 124 TRP A O 1
ATOM 756 N N . LEU A 1 126 ? 16.437 4.021 87.966 1.00 38.72 125 LEU A N 1
ATOM 757 C CA . LEU A 1 126 ? 15.859 2.738 88.422 1.00 42.66 125 LEU A CA 1
ATOM 758 C C . LEU A 1 126 ? 14.630 3.019 89.262 1.00 47.56 125 LEU A C 1
ATOM 759 O O . LEU A 1 126 ? 14.692 3.095 90.491 1.00 54.13 125 LEU A O 1
ATOM 764 N N . ASP A 1 127 ? 13.511 3.117 88.575 1.00 46.81 126 ASP A N 1
ATOM 765 C CA . ASP A 1 127 ? 12.248 3.507 89.174 1.00 47.10 126 ASP A CA 1
ATOM 766 C C . ASP A 1 127 ? 11.178 2.415 89.268 1.00 47.80 126 ASP A C 1
ATOM 767 O O . ASP A 1 127 ? 9.999 2.740 89.469 1.00 48.71 126 ASP A O 1
ATOM 772 N N . GLY A 1 128 ? 11.540 1.136 89.090 1.00 44.95 127 GLY A N 1
ATOM 773 C CA . GLY A 1 128 ? 10.534 0.064 89.154 1.00 45.18 127 GLY A CA 1
ATOM 774 C C . GLY A 1 128 ? 9.587 0.016 87.962 1.00 43.29 127 GLY A C 1
ATOM 775 O O . GLY A 1 128 ? 8.732 -0.856 87.898 1.00 38.73 127 GLY A O 1
ATOM 776 N N . LYS A 1 129 ? 9.763 0.922 86.997 1.00 44.22 128 LYS A N 1
ATOM 777 C CA . LYS A 1 129 ? 8.899 0.995 85.820 1.00 48.37 128 LYS A CA 1
ATOM 778 C C . LYS A 1 129 ? 9.470 0.383 84.538 1.00 48.06 128 LYS A C 1
ATOM 779 O O . LYS A 1 129 ? 8.835 0.455 83.477 1.00 53.75 128 LYS A O 1
ATOM 785 N N . HIS A 1 130 ? 10.627 -0.260 84.637 1.00 44.63 129 HIS A N 1
ATOM 786 C CA . HIS A 1 130 ? 11.235 -0.922 83.493 1.00 43.36 129 HIS A CA 1
ATOM 787 C C . HIS A 1 130 ? 10.496 -2.197 83.139 1.00 42.23 129 HIS A C 1
ATOM 788 O O . HIS A 1 130 ? 9.821 -2.812 83.967 1.00 42.16 129 HIS A O 1
ATOM 795 N N . VAL A 1 131 ? 10.648 -2.586 81.881 1.00 39.41 130 VAL A N 1
ATOM 796 C CA . VAL A 1 131 ? 10.099 -3.841 81.374 1.00 38.64 130 VAL A CA 1
ATOM 797 C C . VAL A 1 131 ? 11.313 -4.706 81.094 1.00 38.53 130 VAL A C 1
ATOM 798 O O . VAL A 1 131 ? 12.105 -4.414 80.194 1.00 35.31 130 VAL A O 1
ATOM 802 N N . VAL A 1 132 ? 11.471 -5.753 81.899 1.00 38.28 131 VAL A N 1
ATOM 803 C CA . VAL A 1 132 ? 12.605 -6.668 81.743 1.00 37.79 131 VAL A CA 1
ATOM 804 C C . VAL A 1 132 ? 12.258 -7.549 80.583 1.00 36.79 131 VAL A C 1
ATOM 805 O O . VAL A 1 132 ? 11.182 -8.140 80.556 1.00 35.73 131 VAL A O 1
ATOM 809 N N . PHE A 1 133 ? 13.149 -7.675 79.609 1.00 36.45 132 PHE A N 1
ATOM 810 C CA . PHE A 1 133 ? 12.842 -8.525 78.453 1.00 37.93 132 PHE A CA 1
ATOM 811 C C . PHE A 1 133 ? 13.948 -9.495 78.039 1.00 38.08 132 PHE A C 1
ATOM 812 O O . PHE A 1 133 ? 13.794 -10.229 77.062 1.00 37.56 132 PHE A O 1
ATOM 820 N N . GLY A 1 134 ? 15.052 -9.527 78.775 1.00 37.82 133 GLY A N 1
ATOM 821 C CA . GLY A 1 134 ? 16.097 -10.500 78.492 1.00 38.61 133 GLY A CA 1
ATOM 822 C C . GLY A 1 134 ? 17.198 -10.533 79.518 1.00 37.88 133 GLY A C 1
ATOM 823 O O . GLY A 1 134 ? 17.153 -9.824 80.529 1.00 37.42 133 GLY A O 1
ATOM 824 N N . GLU A 1 135 ? 18.236 -11.317 79.229 1.00 37.13 134 GLU A N 1
ATOM 825 C CA . GLU A 1 135 ? 19.377 -11.437 80.167 1.00 40.10 134 GLU A CA 1
ATOM 826 C C . GLU A 1 135 ? 20.603 -11.834 79.381 1.00 39.84 134 GLU A C 1
ATOM 827 O O . GLU A 1 135 ? 20.534 -12.460 78.308 1.00 39.50 134 GLU A O 1
ATOM 833 N N . VAL A 1 136 ? 21.746 -11.387 79.884 1.00 39.91 135 VAL A N 1
ATOM 834 C CA . VAL A 1 136 ? 23.018 -11.747 79.313 1.00 41.31 135 VAL A CA 1
ATOM 835 C C . VAL A 1 136 ? 23.105 -13.276 79.410 1.00 41.77 135 VAL A C 1
ATOM 836 O O . VAL A 1 136 ? 22.870 -13.900 80.475 1.00 39.28 135 VAL A O 1
ATOM 840 N N . ALA A 1 137 ? 23.429 -13.917 78.292 1.00 39.38 136 ALA A N 1
ATOM 841 C CA . ALA A 1 137 ? 23.358 -15.344 78.250 1.00 37.55 136 ALA A CA 1
ATOM 842 C C . ALA A 1 137 ? 24.441 -16.198 78.863 1.00 39.09 136 ALA A C 1
ATOM 843 O O . ALA A 1 137 ? 24.176 -17.338 79.230 1.00 40.99 136 ALA A O 1
ATOM 845 N N . ASP A 1 138 ? 25.669 -15.716 78.891 1.00 38.15 137 ASP A N 1
ATOM 846 C CA . ASP A 1 138 ? 26.807 -16.544 79.258 1.00 38.84 137 ASP A CA 1
ATOM 847 C C . ASP A 1 138 ? 27.881 -15.753 79.926 1.00 39.89 137 ASP A C 1
ATOM 848 O O . ASP A 1 138 ? 27.861 -14.513 79.912 1.00 38.49 137 ASP A O 1
ATOM 853 N N . GLU A 1 139 ? 28.831 -16.506 80.479 1.00 40.95 138 GLU A N 1
ATOM 854 C CA . GLU A 1 139 ? 29.916 -15.871 81.204 1.00 42.33 138 GLU A CA 1
ATOM 855 C C . GLU A 1 139 ? 30.836 -14.988 80.361 1.00 41.57 138 GLU A C 1
ATOM 856 O O . GLU A 1 139 ? 31.292 -13.936 80.832 1.00 39.29 138 GLU A O 1
ATOM 862 N N . LYS A 1 140 ? 31.168 -15.392 79.129 1.00 41.09 139 LYS A N 1
ATOM 863 C CA . LYS A 1 140 ? 32.043 -14.528 78.333 1.00 43.00 139 LYS A CA 1
ATOM 864 C C . LYS A 1 140 ? 31.337 -13.2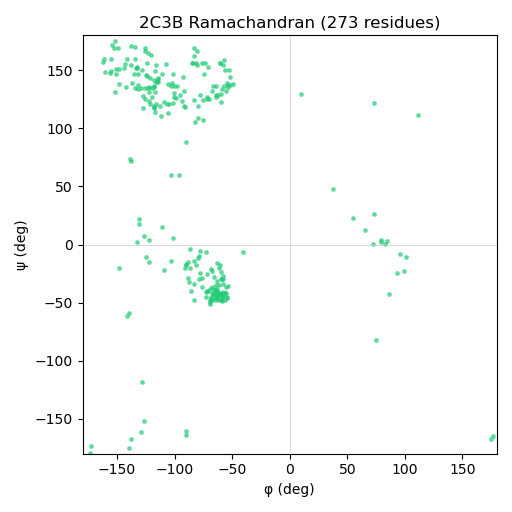12 78.049 1.00 40.39 139 LYS A C 1
ATOM 865 O O . LYS A 1 140 ? 31.924 -12.100 78.122 1.00 38.48 139 LYS A O 1
ATOM 871 N N . SER A 1 141 ? 30.050 -13.303 77.738 1.00 39.87 140 SER A N 1
ATOM 872 C CA . SER A 1 141 ? 29.286 -12.079 77.480 1.00 37.73 140 SER A CA 1
ATOM 873 C C . SER A 1 141 ? 29.246 -11.164 78.699 1.00 40.46 140 SER A C 1
ATOM 874 O O . SER A 1 141 ? 29.363 -9.940 78.596 1.00 39.14 140 SER A O 1
ATOM 877 N N . TYR A 1 142 ? 29.043 -11.773 79.853 1.00 39.25 141 TYR A N 1
ATOM 878 C CA . TYR A 1 142 ? 29.018 -11.036 81.117 1.00 39.57 141 TYR A CA 1
ATOM 879 C C . TYR A 1 142 ? 30.354 -10.333 81.327 1.00 39.08 141 TYR A C 1
ATOM 880 O O . TYR A 1 142 ? 30.374 -9.182 81.753 1.00 39.82 141 TYR A O 1
ATOM 889 N N . SER A 1 143 ? 31.478 -11.009 81.051 1.00 39.54 142 SER A N 1
ATOM 890 C CA . SER A 1 143 ? 32.841 -10.408 81.128 1.00 38.70 142 SER A CA 1
ATOM 891 C C . SER A 1 143 ? 32.968 -9.163 80.255 1.00 38.47 142 SER A C 1
ATOM 892 O O . SER A 1 143 ? 33.558 -8.140 80.658 1.00 41.24 142 SER A O 1
ATOM 895 N N . VAL A 1 144 ? 32.398 -9.236 79.060 1.00 41.16 143 VAL A N 1
ATOM 896 C CA . VAL A 1 144 ? 32.392 -8.109 78.135 1.00 38.58 143 VAL A CA 1
ATOM 897 C C . VAL A 1 144 ? 31.582 -6.973 78.713 1.00 41.13 143 VAL A C 1
ATOM 898 O O . VAL A 1 144 ? 32.048 -5.837 78.694 1.00 40.20 143 VAL A O 1
ATOM 902 N N . VAL A 1 145 ? 30.377 -7.264 79.215 1.00 39.99 144 VAL A N 1
ATOM 903 C CA . VAL A 1 145 ? 29.574 -6.216 79.856 1.00 39.65 144 VAL A CA 1
ATOM 904 C C . VAL A 1 145 ? 30.387 -5.531 80.968 1.00 38.91 144 VAL A C 1
ATOM 905 O O . VAL A 1 145 ? 30.365 -4.316 81.078 1.00 38.49 144 VAL A O 1
ATOM 909 N N . LYS A 1 146 ? 31.073 -6.318 81.795 1.00 39.95 145 LYS A N 1
ATOM 910 C CA . LYS A 1 146 ? 31.853 -5.740 82.923 1.00 43.17 145 LYS A CA 1
ATOM 911 C C . LYS A 1 146 ? 32.975 -4.867 82.427 1.00 41.30 145 LYS A C 1
ATOM 912 O O . LYS A 1 146 ? 33.245 -3.759 82.956 1.00 40.54 145 LYS A O 1
ATOM 918 N N . GLU A 1 147 ? 33.660 -5.318 81.386 1.00 40.14 146 GLU A N 1
ATOM 919 C CA . GLU A 1 147 ? 34.721 -4.550 80.771 1.00 41.51 146 GLU A CA 1
ATOM 920 C C . GLU A 1 147 ? 34.217 -3.204 80.262 1.00 41.38 146 GLU A C 1
ATOM 921 O O . GLU A 1 147 ? 34.850 -2.148 80.444 1.00 43.18 146 GLU A O 1
ATOM 927 N N . ILE A 1 148 ? 33.059 -3.227 79.585 1.00 41.58 147 ILE A N 1
ATOM 928 C CA . ILE A 1 148 ? 32.458 -1.999 79.056 1.00 39.27 147 ILE A CA 1
ATOM 929 C C . ILE A 1 148 ? 31.983 -1.085 80.199 1.00 39.69 147 ILE A C 1
ATOM 930 O O . ILE A 1 148 ? 32.169 0.142 80.118 1.00 40.23 147 ILE A O 1
ATOM 935 N N . GLU A 1 149 ? 31.371 -1.681 81.231 1.00 37.96 148 GLU A N 1
ATOM 936 C CA . GLU A 1 149 ? 30.918 -0.907 82.395 1.00 38.73 148 GLU A CA 1
ATOM 937 C C . GLU A 1 149 ? 32.077 -0.117 83.012 1.00 39.41 148 GLU A C 1
ATOM 938 O O . GLU A 1 149 ? 31.866 0.994 83.501 1.00 39.58 148 GLU A O 1
ATOM 944 N N . ALA A 1 150 ? 33.281 -0.699 83.009 1.00 39.14 149 ALA A N 1
ATOM 945 C CA . ALA A 1 150 ? 34.449 -0.015 83.597 1.00 42.04 149 ALA A CA 1
ATOM 946 C C . ALA A 1 150 ? 34.796 1.320 82.941 1.00 41.26 149 ALA A C 1
ATOM 947 O O . ALA A 1 150 ? 35.529 2.142 83.519 1.00 40.75 149 ALA A O 1
ATOM 949 N N . LEU A 1 151 ? 34.283 1.547 81.739 1.00 37.95 150 LEU A N 1
ATOM 950 C CA . LEU A 1 151 ? 34.541 2.782 80.966 1.00 37.98 150 LEU A CA 1
ATOM 951 C C . LEU A 1 151 ? 33.710 3.986 81.436 1.00 42.35 150 LEU A C 1
ATOM 952 O O . LEU A 1 151 ? 33.938 5.100 80.975 1.00 40.50 150 LEU A O 1
ATOM 957 N N . GLY A 1 152 ? 32.741 3.731 82.316 1.00 39.42 151 GLY A N 1
ATOM 958 C CA . GLY A 1 152 ? 31.842 4.742 82.822 1.00 38.83 151 GLY A CA 1
ATOM 959 C C . GLY A 1 152 ? 32.310 5.443 84.081 1.00 41.72 151 GLY A C 1
ATOM 960 O O . GLY A 1 152 ? 33.497 5.387 84.450 1.00 40.08 151 GLY A O 1
ATOM 961 N N . SER A 1 153 ? 31.358 6.061 84.768 1.00 38.44 152 SER A N 1
ATOM 962 C CA . SER A 1 153 ? 31.645 6.840 85.966 1.00 37.76 152 SER A CA 1
ATOM 963 C C . SER A 1 153 ? 30.386 6.858 86.851 1.00 34.85 152 SER A C 1
ATOM 964 O O . SER A 1 153 ? 29.323 6.415 86.419 1.00 37.15 152 SER A O 1
ATOM 967 N N . SER A 1 154 ? 30.489 7.370 88.077 1.00 37.56 153 SER A N 1
ATOM 968 C CA . SER A 1 154 ? 29.338 7.406 88.967 1.00 36.79 153 SER A CA 1
ATOM 969 C C . SER A 1 154 ? 28.139 8.188 88.423 1.00 37.35 153 SER A C 1
ATOM 970 O O . SER A 1 154 ? 27.005 7.901 88.769 1.00 37.56 153 SER A O 1
ATOM 973 N N . SER A 1 155 ? 28.414 9.198 87.585 1.00 37.23 154 SER A N 1
ATOM 974 C CA . SER A 1 155 ? 27.365 10.044 87.018 1.00 36.61 154 SER A CA 1
ATOM 975 C C . SER A 1 155 ? 26.758 9.357 85.784 1.00 39.30 154 SER A C 1
ATOM 976 O O . SER A 1 155 ? 25.706 9.767 85.326 1.00 40.65 154 SER A O 1
ATOM 979 N N . GLY A 1 156 ? 27.413 8.317 85.258 1.00 34.60 155 GLY A N 1
ATOM 980 C CA . GLY A 1 156 ? 27.022 7.648 84.014 1.00 35.14 155 GLY A CA 1
ATOM 981 C C . GLY A 1 156 ? 27.804 8.197 82.824 1.00 36.26 155 GLY A C 1
ATOM 982 O O . GLY A 1 156 ? 27.701 7.642 81.732 1.00 36.64 155 GLY A O 1
ATOM 983 N N . SER A 1 157 ? 28.568 9.272 83.000 1.00 37.99 156 SER A N 1
ATOM 984 C CA . SER A 1 157 ? 29.386 9.840 81.901 1.00 37.42 156 SER A CA 1
ATOM 985 C C . SER A 1 157 ? 30.471 8.830 81.471 1.00 37.29 156 SER A C 1
ATOM 986 O O . SER A 1 157 ? 31.129 8.171 82.301 1.00 38.52 156 SER A O 1
ATOM 989 N N . VAL A 1 158 ? 30.642 8.688 80.168 1.00 37.42 157 VAL A N 1
ATOM 990 C CA . VAL A 1 158 ? 31.594 7.727 79.613 1.00 37.15 157 VAL A CA 1
ATOM 991 C C . VAL A 1 158 ? 32.952 8.401 79.642 1.00 37.29 157 VAL A C 1
ATOM 992 O O . VAL A 1 158 ? 33.119 9.495 79.113 1.00 36.89 157 VAL A O 1
ATOM 996 N N . ARG A 1 159 ? 33.911 7.754 80.284 1.00 36.85 158 ARG A N 1
ATOM 997 C CA . ARG A 1 159 ? 35.258 8.337 80.472 1.00 39.09 158 ARG A CA 1
ATOM 998 C C . ARG A 1 159 ? 36.178 8.137 79.266 1.00 38.67 158 ARG A C 1
ATOM 999 O O . ARG A 1 159 ? 36.994 8.974 78.939 1.00 38.79 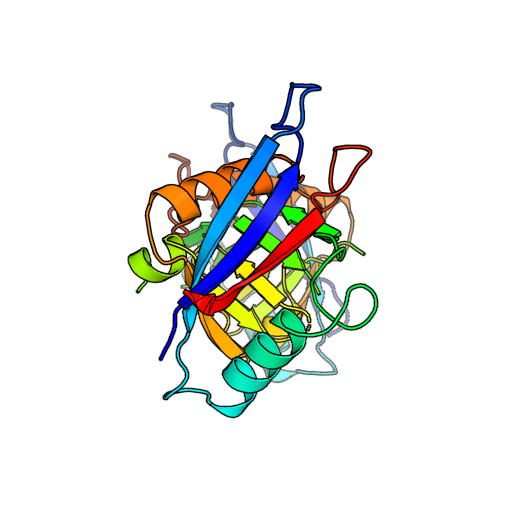158 ARG A O 1
ATOM 1012 N N . SER A 1 160 ? 36.000 6.992 78.609 1.00 41.66 159 SER A N 1
ATOM 1013 C CA . SER A 1 160 ? 36.790 6.653 77.427 1.00 40.01 159 SER A CA 1
ATOM 1014 C C . SER A 1 160 ? 36.677 7.730 76.334 1.00 41.59 159 SER A C 1
ATOM 1015 O O . SER A 1 160 ? 35.691 8.448 76.251 1.00 40.77 159 SER A O 1
ATOM 1018 N N . ASN A 1 161 ? 37.709 7.898 75.524 1.00 46.53 160 ASN A N 1
ATOM 1019 C CA . ASN A 1 161 ? 37.573 8.800 74.386 1.00 46.62 160 ASN A CA 1
ATOM 1020 C C . ASN A 1 161 ? 36.679 8.055 73.392 1.00 54.47 160 ASN A C 1
ATOM 1021 O O . ASN A 1 161 ? 35.758 8.649 72.828 1.00 62.42 160 ASN A O 1
ATOM 1026 N N . THR A 1 162 ? 36.907 6.741 73.247 1.00 54.03 161 THR A N 1
ATOM 1027 C CA . THR A 1 162 ? 36.146 5.917 72.315 1.00 53.34 161 THR A CA 1
ATOM 1028 C C . THR A 1 162 ? 34.819 5.531 73.006 1.00 53.02 161 THR A C 1
ATOM 1029 O O . THR A 1 162 ? 34.832 4.704 73.903 1.00 51.32 161 THR A O 1
ATOM 1033 N N . ARG A 1 163 ? 33.708 6.154 72.604 1.00 50.64 162 ARG A N 1
ATOM 1034 C CA . ARG A 1 163 ? 32.382 5.791 73.121 1.00 51.28 162 ARG A CA 1
ATOM 1035 C C . ARG A 1 163 ? 32.029 4.440 72.524 1.00 43.81 162 ARG A C 1
ATOM 1036 O O . ARG A 1 163 ? 32.009 4.288 71.278 1.00 39.96 162 ARG A O 1
ATOM 1044 N N . PRO A 1 164 ? 31.702 3.462 73.374 1.00 41.20 163 PRO A N 1
ATOM 1045 C CA . PRO A 1 164 ? 31.430 2.117 72.873 1.00 41.62 163 PRO A CA 1
ATOM 1046 C C . PRO A 1 164 ? 30.337 2.155 71.807 1.00 40.75 163 PRO A C 1
ATOM 1047 O O . PRO A 1 164 ? 29.321 2.829 71.963 1.00 38.35 163 PRO A O 1
ATOM 1051 N N . LYS A 1 165 ? 30.605 1.477 70.6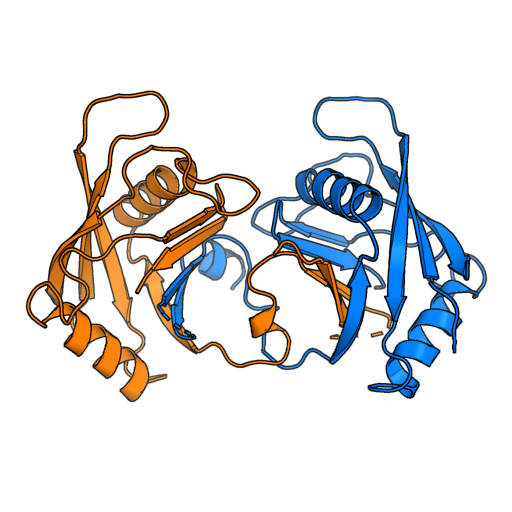98 1.00 40.10 164 LYS A N 1
ATOM 1052 C CA . LYS A 1 165 ? 29.723 1.464 69.551 1.00 39.52 164 LYS A CA 1
ATOM 1053 C C . LYS A 1 165 ? 29.299 0.053 69.146 1.00 38.22 164 LYS A C 1
ATOM 1054 O O . LYS A 1 165 ? 30.115 -0.861 69.074 1.00 40.31 164 LYS A O 1
ATOM 1060 N N . ILE A 1 166 ? 28.015 -0.130 68.882 1.00 41.66 165 ILE A N 1
ATOM 1061 C CA . ILE A 1 166 ? 27.521 -1.424 68.397 1.00 40.51 165 ILE A CA 1
ATOM 1062 C C . ILE A 1 166 ? 27.834 -1.467 66.904 1.00 41.27 165 ILE A C 1
ATOM 1063 O O . ILE A 1 166 ? 27.213 -0.773 66.085 1.00 42.02 165 ILE A O 1
ATOM 1068 N N . VAL A 1 167 ? 28.800 -2.298 66.555 1.00 39.21 166 VAL A N 1
ATOM 1069 C CA . VAL A 1 167 ? 29.221 -2.425 65.165 1.00 37.31 166 VAL A CA 1
ATOM 1070 C C . VAL A 1 167 ? 28.463 -3.494 64.388 1.00 37.86 166 VAL A C 1
ATOM 1071 O O . VAL A 1 167 ? 28.476 -3.517 63.182 1.00 35.73 166 VAL A O 1
ATOM 1075 N N . ASN A 1 168 ? 27.797 -4.372 65.108 1.00 38.11 167 ASN A N 1
ATOM 1076 C CA . ASN A 1 168 ? 26.943 -5.391 64.531 1.00 38.00 167 ASN A CA 1
ATOM 1077 C C . ASN A 1 168 ? 25.982 -5.894 65.597 1.00 37.31 167 ASN A C 1
ATOM 1078 O O . ASN A 1 168 ? 26.280 -5.856 66.814 1.00 38.23 167 ASN A O 1
ATOM 1083 N N . CYS A 1 169 ? 24.800 -6.281 65.134 1.00 39.70 168 CYS A N 1
ATOM 1084 C CA . CYS A 1 169 ? 23.770 -6.875 65.949 1.00 40.63 168 CYS A CA 1
ATOM 1085 C C . CYS A 1 169 ? 22.994 -7.847 65.068 1.00 40.72 168 CYS A C 1
ATOM 1086 O O . CYS A 1 169 ? 22.938 -7.698 63.843 1.00 36.91 168 CYS A O 1
ATOM 1091 N N . GLY A 1 170 ? 22.439 -8.885 65.682 1.00 39.84 169 GLY A N 1
ATOM 1092 C CA . GLY A 1 170 ? 21.695 -9.867 64.919 1.00 41.98 169 GLY A CA 1
ATOM 1093 C C . GLY A 1 170 ? 21.286 -10.984 65.837 1.00 42.00 169 GLY A C 1
ATOM 1094 O O . GLY A 1 170 ? 21.424 -10.894 67.068 1.00 39.39 169 GLY A O 1
ATOM 1095 N N . GLU A 1 171 ? 20.843 -12.053 65.203 1.00 39.34 170 GLU A N 1
ATOM 1096 C CA . GLU A 1 171 ? 20.341 -13.221 65.912 1.00 42.50 170 GLU A CA 1
ATOM 1097 C C . GLU A 1 171 ? 21.276 -14.385 65.634 1.00 41.67 170 GLU A C 1
ATOM 1098 O O . GLU A 1 171 ? 21.822 -14.494 64.541 1.00 43.90 170 GLU A O 1
ATOM 1104 N N . LEU A 1 172 ? 21.470 -15.216 66.644 1.00 41.21 171 LEU A N 1
ATOM 1105 C CA . LEU A 1 172 ? 22.283 -16.415 66.599 1.00 44.52 171 LEU A CA 1
ATOM 1106 C C . LEU A 1 172 ? 21.401 -17.613 66.827 1.00 48.71 171 LEU A C 1
ATOM 1107 O O . LEU A 1 172 ? 21.711 -18.651 66.240 1.00 47.83 171 LEU A O 1
ATOM 1113 N N . MET B 1 2 ? 12.244 13.929 113.319 1.00 54.39 1 MET B N 1
ATOM 1114 C CA . MET B 1 2 ? 13.131 14.979 112.723 1.00 53.58 1 MET B CA 1
ATOM 1115 C C . MET B 1 2 ? 14.637 14.847 113.068 1.00 49.37 1 MET B C 1
ATOM 1116 O O . MET B 1 2 ? 15.449 15.599 112.540 1.00 49.90 1 MET B O 1
ATOM 1121 N N . SER B 1 3 ? 15.027 13.892 113.913 1.00 47.34 2 SER B N 1
ATOM 1122 C CA . SER B 1 3 ? 16.442 13.722 114.247 1.00 43.67 2 SER B CA 1
ATOM 1123 C C . SER B 1 3 ? 17.186 13.054 113.122 1.00 40.58 2 SER B C 1
ATOM 1124 O O . SER B 1 3 ? 16.603 12.355 112.316 1.00 38.51 2 SER B O 1
ATOM 1127 N N . GLN B 1 4 ? 18.487 13.273 113.077 1.00 36.97 3 GLN B N 1
ATOM 1128 C CA . GLN B 1 4 ? 19.323 12.546 112.143 1.00 37.60 3 GLN B CA 1
ATOM 1129 C C . GLN B 1 4 ? 19.596 11.195 112.807 1.00 38.68 3 GLN B C 1
ATOM 1130 O O . GLN B 1 4 ? 19.526 11.039 114.012 1.00 38.24 3 GLN B O 1
ATOM 1136 N N . VAL B 1 5 ? 19.912 10.199 112.004 1.00 37.82 4 VAL B N 1
ATOM 1137 C CA . VAL B 1 5 ? 20.274 8.895 112.545 1.00 38.62 4 VAL B CA 1
ATOM 1138 C C . VAL B 1 5 ? 21.717 8.669 112.132 1.00 37.03 4 VAL B C 1
ATOM 1139 O O . VAL B 1 5 ? 22.152 9.190 111.111 1.00 41.11 4 VAL B O 1
ATOM 1143 N N . PHE B 1 6 ? 22.448 7.857 112.890 1.00 39.75 5 PHE B N 1
ATOM 1144 C CA . PHE B 1 6 ? 23.836 7.496 112.557 1.00 38.85 5 PHE B CA 1
ATOM 1145 C C . PHE B 1 6 ? 24.144 6.019 112.786 1.00 40.77 5 PHE B C 1
ATOM 1146 O O . PHE B 1 6 ? 23.482 5.361 113.584 1.00 38.72 5 PHE B O 1
ATOM 1154 N N . PHE B 1 7 ? 25.144 5.551 112.036 1.00 41.15 6 PHE B N 1
ATOM 1155 C CA . PHE B 1 7 ? 25.797 4.283 112.239 1.00 40.14 6 PHE B CA 1
ATOM 1156 C C . PHE B 1 7 ? 27.275 4.563 112.553 1.00 42.21 6 PHE B C 1
ATOM 1157 O O . PHE B 1 7 ? 27.918 5.389 111.892 1.00 41.53 6 PHE B O 1
ATOM 1165 N N . ASP B 1 8 ? 27.809 3.868 113.551 1.00 40.46 7 ASP B N 1
ATOM 1166 C CA . ASP B 1 8 ? 29.237 3.807 113.803 1.00 38.17 7 ASP B CA 1
ATOM 1167 C C . ASP B 1 8 ? 29.593 2.416 113.293 1.00 40.36 7 ASP B C 1
ATOM 1168 O O . ASP B 1 8 ? 29.051 1.412 113.749 1.00 42.27 7 ASP B O 1
ATOM 1173 N N . VAL B 1 9 ? 30.493 2.396 112.329 1.00 40.61 8 VAL B N 1
ATOM 1174 C CA . VAL B 1 9 ? 30.893 1.159 111.674 1.00 39.24 8 VAL B CA 1
ATOM 1175 C C . VAL B 1 9 ? 32.372 0.872 111.920 1.00 39.36 8 VAL B C 1
ATOM 1176 O O . VAL B 1 9 ? 33.219 1.734 111.676 1.00 38.70 8 VAL B O 1
ATOM 1180 N N . GLU B 1 10 ? 32.670 -0.365 112.336 1.00 38.48 9 GLU B N 1
ATOM 1181 C CA . GLU B 1 10 ? 34.030 -0.824 112.596 1.00 39.99 9 GLU B CA 1
ATOM 1182 C C . GLU B 1 10 ? 34.505 -1.593 111.372 1.00 39.87 9 GLU B C 1
ATOM 1183 O O . GLU B 1 10 ? 33.803 -2.496 110.911 1.00 40.19 9 GLU B O 1
ATOM 1189 N N . TYR B 1 11 ? 35.655 -1.185 110.834 1.00 38.22 10 TYR B N 1
ATOM 1190 C CA . TYR B 1 11 ? 36.275 -1.762 109.649 1.00 42.15 10 TYR B CA 1
ATOM 1191 C C . TYR B 1 11 ? 37.758 -1.353 109.576 1.00 43.33 10 TYR B C 1
ATOM 1192 O O . TYR B 1 11 ? 38.177 -0.374 110.161 1.00 41.94 10 TYR B O 1
ATOM 1201 N N . ALA B 1 12 ? 38.544 -2.141 108.866 1.00 43.36 11 ALA B N 1
ATOM 1202 C CA . ALA B 1 12 ? 39.947 -1.838 108.601 1.00 42.07 11 ALA B CA 1
ATOM 1203 C C . ALA B 1 12 ? 39.963 -1.307 107.165 1.00 45.37 11 ALA B C 1
ATOM 1204 O O . ALA B 1 12 ? 39.499 -1.977 106.241 1.00 44.48 11 ALA B O 1
ATOM 1206 N N . PRO B 1 13 ? 40.432 -0.095 106.930 1.00 44.53 12 PRO B N 1
ATOM 1207 C CA . PRO B 1 13 ? 40.559 0.360 105.544 1.00 44.86 12 PRO B CA 1
ATOM 1208 C C . PRO B 1 13 ? 41.344 -0.610 104.652 1.00 44.60 12 PRO B C 1
ATOM 1209 O O . PRO B 1 13 ? 42.227 -1.341 105.121 1.00 39.60 12 PRO B O 1
ATOM 1213 N N . VAL B 1 14 ? 41.010 -0.628 103.363 1.00 42.37 13 VAL B N 1
ATOM 1214 C CA . VAL B 1 14 ? 41.653 -1.508 102.392 1.00 42.53 13 VAL B CA 1
ATOM 1215 C C . VAL B 1 14 ? 43.186 -1.307 102.473 1.00 40.54 13 VAL B C 1
ATOM 1216 O O . VAL B 1 14 ? 43.691 -0.183 102.700 1.00 39.26 13 VAL B O 1
ATOM 1220 N N . GLY B 1 15 ? 43.910 -2.418 102.433 1.00 38.13 14 GLY B N 1
ATOM 1221 C CA . GLY B 1 15 ? 45.369 -2.433 102.526 1.00 36.24 14 GLY B CA 1
ATOM 1222 C C . GLY B 1 15 ? 46.015 -2.292 103.888 1.00 33.32 14 GLY B C 1
ATOM 1223 O O . GLY B 1 15 ? 47.233 -2.228 103.979 1.00 33.60 14 GLY B O 1
ATOM 1224 N N . THR B 1 16 ? 45.207 -2.240 104.945 1.00 37.86 15 THR B N 1
ATOM 1225 C CA . THR B 1 16 ? 45.678 -2.083 106.307 1.00 38.22 15 THR B CA 1
ATOM 1226 C C . THR B 1 16 ? 45.006 -3.093 107.239 1.00 37.45 15 THR B C 1
ATOM 1227 O O . THR B 1 16 ? 43.872 -3.483 107.018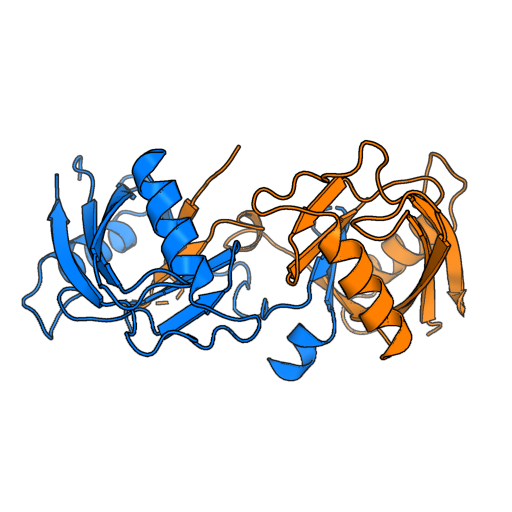 1.00 38.81 15 THR B O 1
ATOM 1231 N N . ALA B 1 17 ? 45.713 -3.453 108.295 1.00 39.91 16 ALA B N 1
ATOM 1232 C CA . ALA B 1 17 ? 45.217 -4.389 109.300 1.00 42.53 16 ALA B CA 1
ATOM 1233 C C . ALA B 1 17 ? 44.425 -3.696 110.427 1.00 45.03 16 ALA B C 1
ATOM 1234 O O . ALA B 1 17 ? 43.497 -4.276 110.995 1.00 43.73 16 ALA B O 1
ATOM 1236 N N . GLU B 1 18 ? 44.751 -2.441 110.725 1.00 48.15 17 GLU B N 1
ATOM 1237 C CA . GLU B 1 18 ? 44.149 -1.779 111.889 1.00 46.21 17 GLU B CA 1
ATOM 1238 C C . GLU B 1 18 ? 42.717 -1.328 111.714 1.00 43.96 17 GLU B C 1
ATOM 1239 O O . GLU B 1 18 ? 42.411 -0.572 110.773 1.00 41.06 17 GLU B O 1
ATOM 1245 N N . THR B 1 19 ? 41.837 -1.775 112.610 1.00 40.37 18 THR B N 1
ATOM 1246 C CA . THR B 1 19 ? 40.433 -1.334 112.497 1.00 41.68 18 THR B CA 1
ATOM 1247 C C . THR B 1 19 ? 40.232 0.057 113.088 1.00 41.35 18 THR B C 1
ATOM 1248 O O . THR B 1 19 ? 40.977 0.510 113.957 1.00 39.83 18 THR B O 1
ATOM 1252 N N . LYS B 1 20 ? 39.212 0.730 112.585 1.00 41.04 19 LYS B N 1
ATOM 1253 C CA . LYS B 1 20 ? 38.819 2.077 113.024 1.00 41.54 19 LYS B CA 1
ATOM 1254 C C . LYS B 1 20 ? 37.306 2.040 113.106 1.00 41.03 19 LYS B C 1
ATOM 1255 O O . LYS B 1 20 ? 36.650 1.103 112.624 1.00 37.81 19 LYS B O 1
ATOM 1261 N N . VAL B 1 21 ? 36.739 3.105 113.670 1.00 41.29 20 VAL B N 1
ATOM 1262 C CA . VAL B 1 21 ? 35.311 3.231 113.731 1.00 39.36 20 VAL B CA 1
ATOM 1263 C C . VAL B 1 21 ? 35.025 4.537 113.014 1.00 40.43 20 VAL B C 1
ATOM 1264 O O . VAL B 1 21 ? 35.574 5.574 113.377 1.00 39.94 20 VAL B O 1
ATOM 1268 N N . GLY B 1 22 ? 34.189 4.439 111.999 1.00 38.59 21 GLY B N 1
ATOM 1269 C CA . GLY B 1 22 ? 33.754 5.596 111.221 1.00 42.89 21 GLY B CA 1
ATOM 1270 C C . GLY B 1 22 ? 32.259 5.771 111.359 1.00 41.02 21 GLY B C 1
ATOM 1271 O O . GLY B 1 22 ? 31.491 4.794 111.296 1.00 41.27 21 GLY B O 1
ATOM 1272 N N . ARG B 1 23 ? 31.837 7.029 111.447 1.00 39.40 22 ARG B N 1
ATOM 1273 C CA . ARG B 1 23 ? 30.445 7.333 111.601 1.00 38.89 22 ARG B CA 1
ATOM 1274 C C . ARG B 1 23 ? 29.843 7.815 110.292 1.00 39.15 22 ARG B C 1
ATOM 1275 O O . ARG B 1 23 ? 30.452 8.638 109.584 1.00 38.18 22 ARG B O 1
ATOM 1283 N N . ILE B 1 24 ? 28.647 7.302 109.996 1.00 38.08 23 ILE B N 1
ATOM 1284 C CA . ILE B 1 24 ? 27.860 7.726 108.856 1.00 37.67 23 ILE B CA 1
ATOM 1285 C C . ILE B 1 24 ? 26.561 8.316 109.439 1.00 38.58 23 ILE B C 1
ATOM 1286 O O . ILE B 1 24 ? 25.744 7.613 110.062 1.00 38.65 23 ILE B O 1
ATOM 1291 N N . VAL B 1 25 ? 26.354 9.595 109.170 1.00 38.88 24 VAL B N 1
ATOM 1292 C CA . VAL B 1 25 ? 25.147 10.297 109.618 1.00 37.85 24 VAL B CA 1
ATOM 1293 C C . VAL B 1 25 ? 24.206 10.429 108.414 1.00 39.73 24 VAL B C 1
ATOM 1294 O O . VAL B 1 25 ? 24.649 10.736 107.272 1.00 38.73 24 VAL B O 1
ATOM 1298 N N . PHE B 1 26 ? 22.907 10.222 108.673 1.00 37.26 25 PHE B N 1
ATOM 1299 C CA . PHE B 1 26 ? 21.883 10.316 107.654 1.00 38.80 25 PHE B CA 1
ATOM 1300 C C . PHE B 1 26 ? 20.768 11.292 108.026 1.00 39.94 25 PHE B C 1
ATOM 1301 O O . PHE B 1 26 ? 20.412 11.402 109.210 1.00 38.43 25 PHE B O 1
ATOM 1309 N N . ASN B 1 27 ? 20.233 11.964 107.003 1.00 39.55 26 ASN B N 1
ATOM 1310 C CA . ASN B 1 27 ? 18.994 12.718 107.113 1.00 39.33 26 ASN B CA 1
ATOM 1311 C C . ASN B 1 27 ? 17.946 11.794 106.501 1.00 39.43 26 ASN B C 1
ATOM 1312 O O . ASN B 1 27 ? 18.167 11.234 105.442 1.00 39.83 26 ASN B O 1
ATOM 1317 N N . LEU B 1 28 ? 16.841 11.596 107.214 1.00 34.87 27 LEU B N 1
ATOM 1318 C CA . LEU B 1 28 ? 15.735 10.780 106.759 1.00 36.83 27 LEU B CA 1
ATOM 1319 C C . LEU B 1 28 ? 14.598 11.643 106.245 1.00 36.25 27 LEU B C 1
ATOM 1320 O O . LEU B 1 28 ? 14.313 12.729 106.774 1.00 37.52 27 LEU B O 1
ATOM 1325 N N . PHE B 1 29 ? 13.895 11.116 105.237 1.00 36.61 28 PHE B N 1
ATOM 1326 C CA . PHE B 1 29 ? 12.779 11.785 104.604 1.00 35.35 28 PHE B CA 1
ATOM 1327 C C . PHE B 1 29 ? 11.453 11.311 105.203 1.00 36.00 28 PHE B C 1
ATOM 1328 O O . PHE B 1 29 ? 10.569 10.794 104.511 1.00 35.35 28 PHE B O 1
ATOM 1336 N N . ASP B 1 30 ? 11.314 11.519 106.510 1.00 34.91 29 ASP B N 1
ATOM 1337 C CA . ASP B 1 30 ? 10.149 11.050 107.246 1.00 34.42 29 ASP B CA 1
ATOM 1338 C C . ASP B 1 30 ? 8.815 11.560 106.751 1.00 38.29 29 ASP B C 1
ATOM 1339 O O . ASP B 1 30 ? 7.805 10.916 107.026 1.00 39.05 29 ASP B O 1
ATOM 1344 N N . LYS B 1 31 ? 8.792 12.734 106.115 1.00 38.58 30 LYS B N 1
ATOM 1345 C CA . LYS B 1 31 ? 7.552 13.270 105.573 1.00 40.73 30 LYS B CA 1
ATOM 1346 C C . LYS B 1 31 ? 7.129 12.588 104.278 1.00 39.07 30 LYS B C 1
ATOM 1347 O O . LYS B 1 31 ? 5.921 12.388 104.075 1.00 39.99 30 LYS B O 1
ATOM 1353 N N . ASP B 1 32 ? 8.092 12.238 103.438 1.00 40.95 31 ASP B N 1
ATOM 1354 C CA . ASP B 1 32 ? 7.851 11.547 102.169 1.00 38.91 31 ASP B CA 1
ATOM 1355 C C . ASP B 1 32 ? 7.381 10.115 102.396 1.00 37.24 31 ASP B C 1
ATOM 1356 O O . ASP B 1 32 ? 6.401 9.687 101.801 1.00 40.85 31 ASP B O 1
ATOM 1361 N N . VAL B 1 33 ? 8.086 9.406 103.275 1.00 38.21 32 VAL B N 1
ATOM 1362 C CA . VAL B 1 33 ? 7.844 7.989 103.552 1.00 39.67 32 VAL B CA 1
ATOM 1363 C C . VAL B 1 33 ? 7.942 7.707 105.047 1.00 36.07 32 VAL B C 1
ATOM 1364 O O . VAL B 1 33 ? 8.924 7.135 105.515 1.00 38.07 32 VAL B O 1
ATOM 1368 N N . PRO B 1 34 ? 6.933 8.131 105.795 1.00 36.18 33 PRO B N 1
ATOM 1369 C CA . PRO B 1 34 ? 6.940 7.982 107.263 1.00 37.70 33 PRO B CA 1
ATOM 1370 C C . PRO B 1 34 ? 7.080 6.564 107.810 1.00 36.75 33 PRO B C 1
ATOM 1371 O O . PRO B 1 34 ? 7.879 6.344 108.725 1.00 34.92 33 PRO B O 1
ATOM 1375 N N . LYS B 1 35 ? 6.361 5.612 107.232 1.00 36.87 34 LYS B N 1
ATOM 1376 C CA . LYS B 1 35 ? 6.461 4.227 107.698 1.00 39.34 34 LYS B CA 1
ATOM 1377 C C . LYS B 1 35 ? 7.821 3.570 107.482 1.00 36.35 34 LYS B C 1
ATOM 1378 O O . LYS B 1 35 ? 8.274 2.783 108.326 1.00 34.71 34 LYS B O 1
ATOM 1384 N N . THR B 1 36 ? 8.463 3.848 106.346 1.00 37.77 35 THR B N 1
ATOM 1385 C CA . THR B 1 36 ? 9.781 3.308 106.034 1.00 36.77 35 THR B CA 1
ATOM 1386 C C . THR B 1 36 ? 10.841 3.906 106.953 1.00 37.93 35 THR B C 1
ATOM 1387 O O . THR B 1 36 ? 11.683 3.199 107.512 1.00 36.73 35 THR B O 1
ATOM 1391 N N . ALA B 1 37 ? 10.809 5.230 107.105 1.00 38.48 36 ALA B N 1
ATOM 1392 C CA . ALA B 1 37 ? 11.731 5.917 107.995 1.00 35.29 36 ALA B CA 1
ATOM 1393 C C . ALA B 1 37 ? 11.502 5.463 109.456 1.00 36.44 36 ALA B C 1
ATOM 1394 O O . ALA B 1 37 ? 12.464 5.255 110.184 1.00 36.90 36 ALA B O 1
ATOM 1396 N N . LYS B 1 38 ? 10.247 5.245 109.871 1.00 37.96 37 LYS B N 1
ATOM 1397 C CA . LYS B 1 38 ? 9.946 4.768 111.228 1.00 38.94 37 LYS B CA 1
ATOM 1398 C C . LYS B 1 38 ? 10.539 3.360 111.483 1.00 41.10 37 LYS B C 1
ATOM 1399 O O . LYS B 1 38 ? 11.150 3.100 112.530 1.00 38.66 37 LYS B O 1
ATOM 1405 N N . ASN B 1 39 ? 10.345 2.457 110.520 1.00 41.39 38 ASN B N 1
ATOM 1406 C CA . ASN B 1 39 ? 10.903 1.101 110.613 1.00 41.77 38 ASN B CA 1
ATOM 1407 C C . ASN B 1 39 ? 12.439 1.144 110.799 1.00 39.79 38 ASN B C 1
ATOM 1408 O O . ASN B 1 39 ? 12.983 0.459 111.665 1.00 40.06 38 ASN B O 1
ATOM 1413 N N . PHE B 1 40 ? 13.125 1.942 109.994 1.00 41.22 39 PHE B N 1
ATOM 1414 C CA . PHE B 1 40 ? 14.592 2.096 110.094 1.00 39.44 39 PHE B CA 1
ATOM 1415 C C . PHE B 1 40 ? 14.984 2.620 111.479 1.00 36.46 39 PHE B C 1
ATOM 1416 O O . PHE B 1 40 ? 15.905 2.108 112.080 1.00 40.17 39 PHE B O 1
ATOM 1424 N N . ARG B 1 41 ? 14.315 3.670 111.954 1.00 39.39 40 ARG B N 1
ATOM 1425 C CA . ARG B 1 41 ? 14.590 4.220 113.288 1.00 39.21 40 ARG B CA 1
ATOM 1426 C C . ARG B 1 41 ? 14.368 3.188 114.390 1.00 40.25 40 ARG B C 1
ATOM 1427 O O . ARG B 1 41 ? 15.141 3.114 115.351 1.00 42.03 40 ARG B O 1
ATOM 1435 N N . GLU B 1 42 ? 13.295 2.406 114.270 1.00 41.14 41 GLU B N 1
ATOM 1436 C CA . GLU B 1 42 ? 12.997 1.340 115.235 1.00 41.07 41 GLU B CA 1
ATOM 1437 C C . GLU B 1 42 ? 14.094 0.256 115.268 1.00 38.68 41 GLU B C 1
ATOM 1438 O O . GLU B 1 42 ? 14.544 -0.151 116.348 1.00 37.04 41 GLU B O 1
ATOM 1444 N N . LEU B 1 43 ? 14.494 -0.218 114.093 1.00 37.05 42 LEU B N 1
ATOM 1445 C CA . LEU B 1 43 ? 15.586 -1.203 113.961 1.00 40.74 42 LEU B CA 1
ATOM 1446 C C . LEU B 1 43 ? 16.937 -0.660 114.445 1.00 40.45 42 LEU B C 1
ATOM 1447 O O . LEU B 1 43 ? 17.780 -1.411 114.919 1.00 43.04 42 LEU B O 1
ATOM 1452 N N . CYS B 1 44 ? 17.145 0.642 114.299 1.00 43.50 43 CYS B N 1
ATOM 1453 C CA . CYS B 1 44 ? 18.340 1.291 114.825 1.00 44.39 43 CYS B CA 1
ATOM 1454 C C . CYS B 1 44 ? 18.380 1.218 116.335 1.00 46.33 43 CYS B C 1
ATOM 1455 O O . CYS B 1 44 ? 19.444 1.072 116.916 1.00 48.97 43 CYS B O 1
ATOM 1460 N N . LYS B 1 45 ? 17.208 1.301 116.963 1.00 47.51 44 LYS B N 1
ATOM 1461 C CA . LYS B 1 45 ? 17.086 1.333 118.420 1.00 48.07 44 LYS B CA 1
ATOM 1462 C C . LYS B 1 45 ? 16.986 -0.019 119.101 1.00 46.25 44 LYS B C 1
ATOM 1463 O O . LYS B 1 45 ? 17.178 -0.104 120.320 1.00 47.96 44 LYS B O 1
ATOM 1469 N N . ARG B 1 46 ? 16.716 -1.077 118.341 1.00 47.78 45 ARG B N 1
ATOM 1470 C CA . ARG B 1 46 ? 16.588 -2.410 118.936 1.00 49.61 45 ARG B CA 1
ATOM 1471 C C . ARG B 1 46 ? 17.929 -2.969 119.404 1.00 50.78 45 ARG B C 1
ATOM 1472 O O . ARG B 1 46 ? 18.976 -2.592 118.880 1.00 45.89 45 ARG B O 1
ATOM 1480 N N . PRO B 1 47 ? 17.905 -3.847 120.407 1.00 48.93 46 PRO B N 1
ATOM 1481 C CA . PRO B 1 47 ? 19.135 -4.485 120.876 1.00 50.65 46 PRO B CA 1
ATOM 1482 C C . PRO B 1 47 ? 19.835 -5.312 119.789 1.00 51.07 46 PRO B C 1
ATOM 1483 O O . PRO B 1 47 ? 19.181 -5.756 118.835 1.00 49.42 46 PRO B O 1
ATOM 1487 N N . ALA B 1 48 ? 21.149 -5.506 119.940 1.00 52.14 47 ALA B N 1
ATOM 1488 C CA . ALA B 1 48 ? 21.947 -6.345 119.026 1.00 51.94 47 ALA B CA 1
ATOM 1489 C C . ALA B 1 48 ? 21.290 -7.713 118.888 1.00 51.11 47 ALA B C 1
ATOM 1490 O O . ALA B 1 48 ? 20.829 -8.290 119.878 1.00 52.21 47 ALA B O 1
ATOM 1492 N N . GLY B 1 49 ? 21.239 -8.216 117.663 1.00 50.33 48 GLY B N 1
ATOM 1493 C CA . GLY B 1 49 ? 20.601 -9.482 117.364 1.00 51.75 48 GLY B CA 1
ATOM 1494 C C . GLY B 1 49 ? 19.198 -9.292 116.818 1.00 54.11 48 GLY B C 1
ATOM 1495 O O . GLY B 1 49 ? 18.673 -10.182 116.151 1.00 57.53 48 GLY B O 1
ATOM 1496 N N . GLU B 1 50 ? 18.579 -8.147 117.103 1.00 52.20 49 GLU B N 1
ATOM 1497 C CA . GLU B 1 50 ? 17.224 -7.859 116.633 1.00 51.68 49 GLU B CA 1
ATOM 1498 C C . GLU B 1 50 ? 17.155 -6.596 115.804 1.00 51.24 49 GLU B C 1
ATOM 1499 O O . GLU B 1 50 ? 16.155 -6.348 115.130 1.00 55.20 49 GLU B O 1
ATOM 1505 N N . GLY B 1 51 ? 18.202 -5.781 115.881 1.00 47.54 50 GLY B N 1
ATOM 1506 C CA . GLY B 1 51 ? 18.249 -4.553 115.145 1.00 47.37 50 GLY B CA 1
ATOM 1507 C C . GLY B 1 51 ? 19.550 -4.479 114.393 1.00 43.82 50 GLY B C 1
ATOM 1508 O O . GLY B 1 51 ? 20.269 -5.486 114.209 1.00 42.17 50 GLY B O 1
ATOM 1509 N N . TYR B 1 52 ? 19.876 -3.264 113.995 1.00 41.65 51 TYR B N 1
ATOM 1510 C CA . TYR B 1 52 ? 21.084 -3.046 113.229 1.00 39.76 51 TYR B CA 1
ATOM 1511 C C . TYR B 1 52 ? 22.384 -3.171 114.001 1.00 38.85 51 TYR B C 1
ATOM 1512 O O . TYR B 1 52 ? 23.428 -3.428 113.410 1.00 37.10 51 TYR B O 1
ATOM 1521 N N . ARG B 1 53 ? 22.346 -2.953 115.303 1.00 38.99 52 ARG B N 1
ATOM 1522 C CA . ARG B 1 53 ? 23.561 -3.040 116.091 1.00 40.08 52 ARG B CA 1
ATOM 1523 C C . ARG B 1 53 ? 24.104 -4.466 116.051 1.00 39.12 52 ARG B C 1
ATOM 1524 O O . ARG B 1 53 ? 23.382 -5.417 116.308 1.00 38.48 52 ARG B O 1
ATOM 1532 N N . GLU B 1 54 ? 25.387 -4.566 115.709 1.00 39.75 53 GLU B N 1
ATOM 1533 C CA . GLU B 1 54 ? 26.150 -5.803 115.557 1.00 39.28 53 GLU B CA 1
ATOM 1534 C C . GLU B 1 54 ? 25.873 -6.493 114.221 1.00 38.20 53 GLU B C 1
ATOM 1535 O O . GLU B 1 54 ? 26.453 -7.550 113.955 1.00 40.22 53 GLU B O 1
ATOM 1541 N N . SER B 1 55 ? 25.039 -5.901 113.362 1.00 37.92 54 SER B N 1
ATOM 1542 C CA . SER B 1 55 ? 24.816 -6.452 112.023 1.00 37.91 54 SER B CA 1
ATOM 1543 C C . SER B 1 55 ? 26.002 -5.992 111.162 1.00 39.15 54 SER B C 1
ATOM 1544 O O . SER B 1 55 ? 26.757 -5.104 111.542 1.00 38.49 54 SER B O 1
ATOM 1547 N N . THR B 1 56 ? 26.156 -6.593 109.987 1.00 39.88 55 THR B N 1
ATOM 1548 C CA . THR B 1 56 ? 27.264 -6.273 109.100 1.00 37.65 55 THR B CA 1
ATOM 1549 C C . THR B 1 56 ? 26.782 -5.886 107.724 1.00 42.14 55 THR B C 1
ATOM 1550 O O . THR B 1 56 ? 25.606 -6.077 107.380 1.00 43.17 55 THR B O 1
ATOM 1554 N N . PHE B 1 57 ? 27.731 -5.361 106.958 1.00 42.02 56 PHE B N 1
ATOM 1555 C CA . PHE B 1 57 ? 27.478 -5.033 105.557 1.00 42.43 56 PHE B CA 1
ATOM 1556 C C . PHE B 1 57 ? 27.888 -6.287 104.802 1.00 44.35 56 PHE B C 1
ATOM 1557 O O . PHE B 1 57 ? 29.050 -6.707 104.832 1.00 42.72 56 PHE B O 1
ATOM 1565 N N . HIS B 1 58 ? 26.928 -6.881 104.106 1.00 45.24 57 HIS B N 1
ATOM 1566 C CA . HIS B 1 58 ? 27.118 -8.124 103.397 1.00 45.03 57 HIS B CA 1
ATOM 1567 C C . HIS B 1 58 ? 27.639 -8.058 101.967 1.00 43.30 57 HIS B C 1
ATOM 1568 O O . HIS B 1 58 ? 28.321 -8.976 101.484 1.00 40.00 57 HIS B O 1
ATOM 1575 N N . ARG B 1 59 ? 27.274 -6.998 101.266 1.00 40.35 58 ARG B N 1
ATOM 1576 C CA . ARG B 1 59 ? 27.667 -6.806 99.865 1.00 39.45 58 ARG B CA 1
ATOM 1577 C C . ARG B 1 59 ? 28.080 -5.357 99.721 1.00 42.13 58 ARG B C 1
ATOM 1578 O O . ARG B 1 59 ? 27.439 -4.476 100.286 1.00 42.25 58 ARG B O 1
ATOM 1586 N N . ILE B 1 60 ? 29.153 -5.127 98.968 1.00 37.88 59 ILE B N 1
ATOM 1587 C CA . ILE B 1 60 ? 29.778 -3.830 98.818 1.00 36.05 59 ILE B CA 1
ATOM 1588 C C . ILE B 1 60 ? 30.459 -3.749 97.453 1.00 36.69 59 ILE B C 1
ATOM 1589 O O . ILE B 1 60 ? 31.178 -4.672 97.069 1.00 36.68 59 ILE B O 1
ATOM 1594 N N . ILE B 1 61 ? 30.212 -2.651 96.714 1.00 36.14 60 ILE B N 1
ATOM 1595 C CA . ILE B 1 61 ? 30.835 -2.444 95.401 1.00 35.45 60 ILE B CA 1
ATOM 1596 C C . ILE B 1 61 ? 31.531 -1.081 95.447 1.00 38.88 60 ILE B C 1
ATOM 1597 O O . ILE B 1 61 ? 30.857 -0.062 95.716 1.00 38.80 60 ILE B O 1
ATOM 1602 N N . PRO B 1 62 ? 32.823 -1.057 95.135 1.00 39.49 61 PRO B N 1
ATOM 1603 C CA . PRO B 1 62 ? 33.598 0.162 95.200 1.00 39.31 61 PRO B CA 1
ATOM 1604 C C . PRO B 1 62 ? 32.957 1.287 94.404 1.00 37.18 61 PRO B C 1
ATOM 1605 O O . PRO B 1 62 ? 32.420 1.108 93.285 1.00 38.32 61 PRO B O 1
ATOM 1609 N N . ASN B 1 63 ? 32.936 2.468 95.025 1.00 38.75 62 ASN B N 1
ATOM 1610 C CA . ASN B 1 63 ? 32.417 3.679 94.401 1.00 38.83 62 ASN B CA 1
ATOM 1611 C C . ASN B 1 63 ? 30.934 3.650 94.111 1.00 41.25 62 ASN B C 1
ATOM 1612 O O . ASN B 1 63 ? 30.452 4.508 93.419 1.00 45.03 62 ASN B O 1
ATOM 1617 N N . PHE B 1 64 ? 30.228 2.669 94.669 1.00 38.35 63 PHE B N 1
ATOM 1618 C CA . PHE B 1 64 ? 28.839 2.488 94.284 1.00 36.97 63 PHE B CA 1
ATOM 1619 C C . PHE B 1 64 ? 27.886 2.141 95.410 1.00 38.58 63 PHE B C 1
ATOM 1620 O O . PHE B 1 64 ? 26.935 2.892 95.658 1.00 39.05 63 PHE B O 1
ATOM 1628 N N . MET B 1 65 ? 28.116 1.049 96.120 1.00 37.49 64 MET B N 1
ATOM 1629 C CA . MET B 1 65 ? 27.040 0.607 97.035 1.00 38.31 64 MET B CA 1
ATOM 1630 C C . MET B 1 65 ? 27.500 -0.153 98.269 1.00 37.40 64 MET B C 1
ATOM 1631 O O . MET B 1 65 ? 28.542 -0.819 98.243 1.00 37.54 64 MET B O 1
ATOM 1636 N N . ILE B 1 66 ? 26.704 -0.027 99.325 1.00 36.86 65 ILE B N 1
ATOM 1637 C CA . ILE B 1 66 ? 26.853 -0.849 100.533 1.00 39.22 65 ILE B CA 1
ATOM 1638 C C . ILE B 1 66 ? 25.435 -1.387 100.783 1.00 38.65 65 ILE B C 1
ATOM 1639 O O . ILE B 1 66 ? 24.471 -0.581 100.779 1.00 38.49 65 ILE B O 1
ATOM 1644 N N . GLN B 1 67 ? 25.296 -2.678 101.075 1.00 37.75 66 GLN B N 1
ATOM 1645 C CA . GLN B 1 67 ? 24.022 -3.275 101.393 1.00 38.33 66 GLN B CA 1
ATOM 1646 C C . GLN B 1 67 ? 24.128 -3.829 102.795 1.00 40.55 66 GLN B C 1
ATOM 1647 O O . GLN B 1 67 ? 25.102 -4.486 103.129 1.00 39.73 66 GLN B O 1
ATOM 1653 N N . GLY B 1 68 ? 23.104 -3.555 103.578 1.00 38.90 67 GLY B N 1
ATOM 1654 C CA . GLY B 1 68 ? 23.026 -4.026 104.942 1.00 41.62 67 GLY B CA 1
ATOM 1655 C C . GLY B 1 68 ? 21.626 -4.474 105.310 1.00 41.98 67 GLY B C 1
ATOM 1656 O O . GLY B 1 68 ? 20.702 -4.539 104.481 1.00 38.45 67 GLY B O 1
ATOM 1657 N N . GLY B 1 69 ? 21.494 -4.820 106.586 1.00 45.67 68 GLY B N 1
ATOM 1658 C CA . GLY B 1 69 ? 20.237 -5.283 107.142 1.00 49.55 68 GLY B CA 1
ATOM 1659 C C . GLY B 1 69 ? 20.125 -6.776 106.908 1.00 55.17 68 GLY B C 1
ATOM 1660 O O . GLY B 1 69 ? 19.089 -7.231 106.430 1.00 62.82 68 GLY B O 1
ATOM 1661 N N . ASP B 1 97 ? 24.166 -15.012 92.526 1.00 57.61 96 ASP B N 1
ATOM 1662 C CA . ASP B 1 97 ? 24.447 -15.320 91.123 1.00 56.92 96 ASP B CA 1
ATOM 1663 C C . ASP B 1 97 ? 24.543 -14.069 90.268 1.00 54.36 96 ASP B C 1
ATOM 1664 O O . ASP B 1 97 ? 23.661 -13.229 90.314 1.00 54.90 96 ASP B O 1
ATOM 1669 N N . LYS B 1 98 ? 25.618 -13.970 89.495 1.00 51.49 97 LYS B N 1
ATOM 1670 C CA . LYS B 1 98 ? 25.832 -12.835 88.613 1.00 53.51 97 LYS B CA 1
ATOM 1671 C C . LYS B 1 98 ? 24.772 -12.860 87.504 1.00 50.83 97 LYS B C 1
ATOM 1672 O O . LYS B 1 98 ? 24.407 -13.893 86.971 1.00 47.04 97 LYS B O 1
ATOM 1678 N N . LYS B 1 99 ? 24.213 -11.712 87.219 1.00 47.21 98 LYS B N 1
ATOM 1679 C CA . LYS B 1 99 ? 23.175 -11.619 86.210 1.00 50.49 98 LYS B CA 1
ATOM 1680 C C . LYS B 1 99 ? 23.281 -10.260 85.549 1.00 45.97 98 LYS B C 1
ATOM 1681 O O . LYS B 1 99 ? 23.533 -9.263 86.227 1.00 45.26 98 LYS B O 1
ATOM 1687 N N . GLY B 1 100 ? 23.124 -10.248 84.229 1.00 39.32 99 GLY B N 1
ATOM 1688 C CA . GLY B 1 100 ? 23.038 -9.018 83.511 1.00 36.75 99 GLY B CA 1
ATOM 1689 C C . GLY B 1 100 ? 21.649 -9.019 82.888 1.00 39.13 99 GLY B C 1
ATOM 1690 O O . GLY B 1 100 ? 21.345 -9.895 82.061 1.00 40.25 99 GLY B O 1
ATOM 1691 N N . ILE B 1 101 ? 20.820 -8.104 83.339 1.00 38.46 100 ILE B N 1
ATOM 1692 C CA . ILE B 1 101 ? 19.429 -8.032 82.876 1.00 39.59 100 ILE B CA 1
ATOM 1693 C C . ILE B 1 101 ? 19.249 -6.950 81.846 1.00 38.24 100 ILE B C 1
ATOM 1694 O O . ILE B 1 101 ? 19.757 -5.828 82.000 1.00 42.30 100 ILE B O 1
ATOM 1699 N N . LEU B 1 102 ? 18.508 -7.301 80.811 1.00 38.82 101 LEU B N 1
ATOM 1700 C CA . LEU B 1 102 ? 18.177 -6.390 79.737 1.00 39.68 101 LEU B CA 1
ATOM 1701 C C . LEU B 1 102 ? 16.733 -5.867 79.949 1.00 37.59 101 LEU B C 1
ATOM 1702 O O . LEU B 1 102 ? 15.787 -6.637 80.177 1.00 39.06 101 LEU B O 1
ATOM 1707 N N . SER B 1 103 ? 16.587 -4.538 79.942 1.00 39.14 102 SER B N 1
ATOM 1708 C CA . SER B 1 103 ? 15.291 -3.908 80.151 1.00 37.35 102 SER B CA 1
ATOM 1709 C C . SER B 1 103 ? 15.066 -2.684 79.275 1.00 37.37 102 SER B C 1
ATOM 1710 O O . SER B 1 103 ? 16.023 -2.094 78.771 1.00 38.98 102 SER B O 1
ATOM 1713 N N . MET B 1 104 ? 13.799 -2.320 79.110 1.00 36.80 103 MET B N 1
ATOM 1714 C CA . MET B 1 104 ? 13.416 -1.157 78.316 1.00 40.38 103 MET B CA 1
ATOM 1715 C C . MET B 1 104 ? 12.774 -0.204 79.309 1.00 41.60 103 MET B C 1
ATOM 1716 O O . MET B 1 104 ? 12.041 -0.634 80.211 1.00 40.32 103 MET B O 1
ATOM 1721 N N . ALA B 1 105 ? 13.073 1.085 79.150 1.00 45.27 104 ALA B N 1
ATOM 1722 C CA . ALA B 1 105 ? 12.509 2.132 79.986 1.00 46.20 104 ALA B CA 1
ATOM 1723 C C . ALA B 1 105 ? 11.145 2.480 79.424 1.00 47.54 104 ALA B C 1
ATOM 1724 O O . ALA B 1 105 ? 10.138 2.059 79.970 1.00 49.47 104 ALA B O 1
ATOM 1726 N N . SER B 1 114 ? 13.277 3.119 71.885 1.00 41.64 113 SER B N 1
ATOM 1727 C CA . SER B 1 114 ? 14.377 2.204 71.603 1.00 42.17 113 SER B CA 1
ATOM 1728 C C . SER B 1 114 ? 15.416 2.139 72.712 1.00 42.53 113 SER B C 1
ATOM 1729 O O . SER B 1 114 ? 16.335 1.313 72.621 1.00 41.32 113 SER B O 1
ATOM 1732 N N . GLN B 1 115 ? 15.286 2.996 73.733 1.00 40.60 114 GLN B N 1
ATOM 1733 C CA . GLN B 1 115 ? 16.208 3.011 74.887 1.00 40.05 114 GLN B CA 1
ATOM 1734 C C . GLN B 1 115 ? 16.195 1.704 75.696 1.00 39.70 114 GLN B C 1
ATOM 1735 O O . GLN B 1 115 ? 15.135 1.250 76.096 1.00 41.12 114 GLN B O 1
ATOM 1741 N N . PHE B 1 116 ? 17.369 1.121 75.944 1.00 33.26 115 PHE B N 1
ATOM 1742 C CA . PHE B 1 116 ? 17.507 -0.124 76.693 1.00 35.38 115 PHE B CA 1
ATOM 1743 C C . PHE B 1 116 ? 18.627 0.034 77.694 1.00 36.73 115 PHE B C 1
ATOM 1744 O O . PHE B 1 116 ? 19.458 0.918 77.558 1.00 34.80 115 PHE B O 1
ATOM 1752 N N . PHE B 1 117 ? 18.594 -0.822 78.707 1.00 37.52 116 PHE B N 1
ATOM 1753 C CA . PHE B 1 117 ? 19.583 -0.853 79.788 1.00 37.87 116 PHE B CA 1
ATOM 1754 C C . PHE B 1 117 ? 20.030 -2.295 79.966 1.00 38.65 116 PHE B C 1
ATOM 1755 O O . PHE B 1 117 ? 19.253 -3.221 79.817 1.00 41.18 116 PHE B O 1
ATOM 1763 N N . ILE B 1 118 ? 21.291 -2.447 80.324 1.00 41.51 117 ILE B N 1
ATOM 1764 C CA . ILE B 1 118 ? 21.878 -3.699 80.768 1.00 41.51 117 ILE B CA 1
ATOM 1765 C C . ILE B 1 118 ? 22.310 -3.368 82.176 1.00 40.79 117 ILE B C 1
ATOM 1766 O O . ILE B 1 118 ? 23.163 -2.494 82.404 1.00 42.06 117 ILE B O 1
ATOM 1771 N N . THR B 1 119 ? 21.763 -4.082 83.155 1.00 40.13 118 THR B N 1
ATOM 1772 C CA . THR B 1 119 ? 22.016 -3.822 84.565 1.00 38.91 118 THR B CA 1
ATOM 1773 C C . THR B 1 119 ? 22.577 -5.080 85.219 1.00 38.94 118 THR B C 1
ATOM 1774 O O . THR B 1 119 ? 22.026 -6.179 85.031 1.00 37.76 118 THR B O 1
ATOM 1778 N N . THR B 1 120 ? 23.615 -4.893 86.030 1.00 37.97 119 THR B N 1
ATOM 1779 C CA . THR B 1 120 ? 24.279 -6.045 86.668 1.00 37.77 119 THR B CA 1
ATOM 1780 C C . THR B 1 120 ? 24.290 -5.959 88.177 1.00 35.47 119 THR B C 1
ATOM 1781 O O . THR B 1 120 ? 24.889 -6.820 88.836 1.00 37.16 119 THR B O 1
ATOM 1785 N N . ALA B 1 121 ? 23.651 -4.934 88.763 1.00 36.50 120 ALA B N 1
ATOM 1786 C CA . ALA B 1 121 ? 23.533 -4.776 90.197 1.00 36.19 120 ALA B CA 1
ATOM 1787 C C . ALA B 1 121 ? 22.165 -4.205 90.535 1.00 39.77 120 ALA B C 1
ATOM 1788 O O . ALA B 1 121 ? 21.559 -3.566 89.682 1.00 39.02 120 ALA B O 1
ATOM 1790 N N . VAL B 1 122 ? 21.715 -4.467 91.763 1.00 37.55 121 VAL B N 1
ATOM 1791 C CA . VAL B 1 122 ? 20.372 -4.127 92.233 1.00 39.19 121 VAL B CA 1
ATOM 1792 C C . VAL B 1 122 ? 19.306 -4.311 91.146 1.00 42.71 121 VAL B C 1
ATOM 1793 O O . VAL B 1 122 ? 18.419 -3.474 90.967 1.00 39.28 121 VAL B O 1
ATOM 1797 N N . THR B 1 123 ? 19.342 -5.466 90.468 1.00 39.84 122 THR B N 1
ATOM 1798 C CA . THR B 1 123 ? 18.406 -5.691 89.362 1.00 40.16 122 THR B CA 1
ATOM 1799 C C . THR B 1 123 ? 16.940 -5.806 89.793 1.00 38.72 122 THR B C 1
ATOM 1800 O O . THR B 1 123 ? 16.045 -5.575 88.986 1.00 42.52 122 THR B O 1
ATOM 1804 N N . SER B 1 124 ? 16.702 -6.149 91.039 1.00 38.42 123 SER B N 1
ATOM 1805 C CA . SER B 1 124 ? 15.337 -6.198 91.533 1.00 41.95 123 SER B CA 1
ATOM 1806 C C . SER B 1 124 ? 14.621 -4.845 91.433 1.00 40.96 123 SER B C 1
ATOM 1807 O O . SER B 1 124 ? 13.382 -4.793 91.387 1.00 39.21 123 SER B O 1
ATOM 1810 N N . TRP B 1 125 ? 15.404 -3.762 91.393 1.00 39.93 124 TRP B N 1
ATOM 1811 C CA . TRP B 1 125 ? 14.850 -2.416 91.350 1.00 39.54 124 TRP B CA 1
ATOM 1812 C C . TRP B 1 125 ? 14.338 -2.003 89.982 1.00 38.75 124 TRP B C 1
ATOM 1813 O O . TRP B 1 125 ? 13.723 -0.927 89.861 1.00 39.54 124 TRP B O 1
ATOM 1824 N N . LEU B 1 126 ? 14.551 -2.848 88.965 1.00 40.02 125 LEU B N 1
ATOM 1825 C CA . LEU B 1 126 ? 14.112 -2.525 87.612 1.00 42.07 125 LEU B CA 1
ATOM 1826 C C . LEU B 1 126 ? 12.590 -2.539 87.502 1.00 40.62 125 LEU B C 1
ATOM 1827 O O . LEU B 1 126 ? 12.006 -1.570 87.011 1.00 46.51 125 LEU B O 1
ATOM 1832 N N . ASP B 1 127 ? 11.967 -3.608 87.997 1.00 38.46 126 ASP B N 1
ATOM 1833 C CA . ASP B 1 127 ? 10.522 -3.752 87.946 1.00 41.98 126 ASP B CA 1
ATOM 1834 C C . ASP B 1 127 ? 9.943 -4.147 89.309 1.00 42.12 126 ASP B C 1
ATOM 1835 O O . ASP B 1 127 ? 8.794 -4.616 89.418 1.00 42.40 126 ASP B O 1
ATOM 1840 N N . GLY B 1 128 ? 10.744 -3.935 90.349 1.00 42.02 127 GLY B N 1
ATOM 1841 C CA . GLY B 1 128 ? 10.377 -4.213 91.730 1.00 45.21 127 GLY B CA 1
ATOM 1842 C C . GLY B 1 128 ? 10.546 -2.881 92.445 1.00 48.54 127 GLY B C 1
ATOM 1843 O O . GLY B 1 128 ? 11.227 -1.971 91.933 1.00 46.19 127 GLY B O 1
ATOM 1844 N N . LYS B 1 129 ? 9.988 -2.762 93.642 1.00 49.03 128 LYS B N 1
ATOM 1845 C CA . LYS B 1 129 ? 10.031 -1.475 94.333 1.00 49.54 128 LYS B CA 1
ATOM 1846 C C . LYS B 1 129 ? 11.219 -1.291 95.290 1.00 45.80 128 LYS B C 1
ATOM 1847 O O . LYS B 1 129 ? 11.724 -2.252 95.889 1.00 44.55 128 LYS B O 1
ATOM 1853 N N . HIS B 1 130 ? 11.729 -0.060 95.339 1.00 46.26 129 HIS B N 1
ATOM 1854 C CA . HIS B 1 130 ? 12.723 0.351 96.342 1.00 43.30 129 HIS B CA 1
ATOM 1855 C C . HIS B 1 130 ? 12.201 1.727 96.800 1.00 40.76 129 HIS B C 1
ATOM 1856 O O . HIS B 1 130 ? 11.591 2.467 96.049 1.00 42.40 129 HIS B O 1
ATOM 1863 N N . VAL B 1 131 ? 12.426 2.028 98.066 1.00 40.66 130 VAL B N 1
ATOM 1864 C CA . VAL B 1 131 ? 11.929 3.239 98.673 1.00 38.51 130 VAL B CA 1
ATOM 1865 C C . VAL B 1 131 ? 13.152 4.035 99.121 1.00 37.70 130 VAL B C 1
ATOM 1866 O O . VAL B 1 131 ? 13.927 3.577 99.955 1.00 37.99 130 VAL B O 1
ATOM 1870 N N . VAL B 1 132 ? 13.327 5.217 98.543 1.00 37.02 131 VAL B N 1
ATOM 1871 C CA . VAL B 1 132 ? 14.399 6.111 98.943 1.00 38.83 131 VAL B CA 1
ATOM 1872 C C . VAL B 1 132 ? 13.887 6.772 100.196 1.00 37.05 131 VAL B C 1
ATOM 1873 O O . VAL B 1 132 ? 12.851 7.447 100.154 1.00 38.34 131 VAL B O 1
ATOM 1877 N N . PHE B 1 133 ? 14.552 6.602 101.308 1.00 36.54 132 PHE B N 1
ATOM 1878 C CA . PHE B 1 133 ? 14.059 7.205 102.550 1.00 39.07 132 PHE B CA 1
ATOM 1879 C C . PHE B 1 133 ? 15.079 8.060 103.290 1.00 35.44 132 PHE B C 1
ATOM 1880 O O . PHE B 1 133 ? 14.790 8.576 104.376 1.00 39.51 132 PHE B O 1
ATOM 1888 N N . GLY B 1 134 ? 16.219 8.286 102.689 1.00 37.43 133 GLY B N 1
ATOM 1889 C CA . GLY B 1 134 ? 17.194 9.136 103.330 1.00 37.29 133 GLY B CA 1
ATOM 1890 C C . GLY B 1 134 ? 18.405 9.440 102.468 1.00 38.65 133 GLY B C 1
ATOM 1891 O O . GLY B 1 134 ? 18.479 9.056 101.296 1.00 38.25 133 GLY B O 1
ATOM 1892 N N . GLU B 1 135 ? 19.304 10.209 103.058 1.00 37.33 134 GLU B N 1
ATOM 1893 C CA . GLU B 1 135 ? 20.531 10.662 102.404 1.00 39.45 134 GLU B CA 1
ATOM 1894 C C . GLU B 1 135 ? 21.672 10.719 103.385 1.00 40.92 134 GLU B C 1
ATOM 1895 O O . GLU B 1 135 ? 21.451 10.858 104.583 1.00 38.41 134 GLU B O 1
ATOM 1901 N N . VAL B 1 136 ? 22.896 10.542 102.863 1.00 39.61 135 VAL B N 1
ATOM 1902 C CA . VAL B 1 136 ? 24.128 10.689 103.658 1.00 40.69 135 VAL B CA 1
ATOM 1903 C C . VAL B 1 136 ? 24.211 12.188 103.926 1.00 39.86 135 VAL B C 1
ATOM 1904 O O . VAL B 1 136 ? 24.155 13.038 103.013 1.00 39.35 135 VAL B O 1
ATOM 1908 N N . ALA B 1 137 ? 24.311 12.562 105.203 1.00 38.11 136 ALA B N 1
ATOM 1909 C CA . ALA B 1 137 ? 24.116 13.971 105.584 1.00 36.00 136 ALA B CA 1
ATOM 1910 C C . ALA B 1 137 ? 25.201 15.003 105.335 1.00 36.67 136 ALA B C 1
ATOM 1911 O O . ALA B 1 137 ? 24.900 16.212 105.194 1.00 37.10 136 ALA B O 1
ATOM 1913 N N . ASP B 1 138 ? 26.450 14.542 105.348 1.00 36.15 137 ASP B N 1
ATOM 1914 C CA . ASP B 1 138 ? 27.603 15.437 105.285 1.00 40.86 137 ASP B CA 1
ATOM 1915 C C . ASP B 1 138 ? 28.838 14.815 104.665 1.00 39.58 137 ASP B C 1
ATOM 1916 O O . ASP B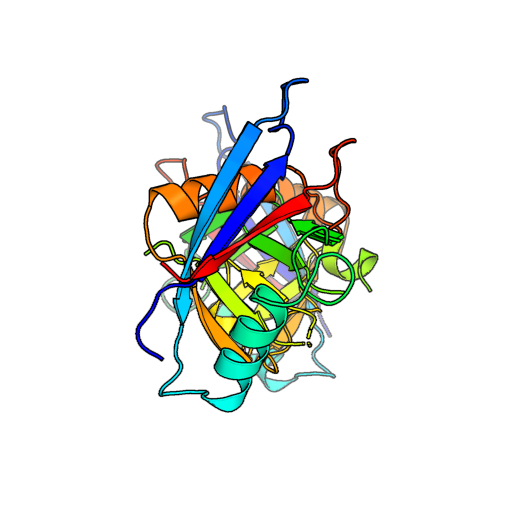 1 138 ? 28.908 13.609 104.427 1.00 37.16 137 ASP B O 1
ATOM 1921 N N . GLU B 1 139 ? 29.802 15.686 104.400 1.00 40.37 138 GLU B N 1
ATOM 1922 C CA . GLU B 1 139 ? 31.014 15.240 103.690 1.00 43.48 138 GLU B CA 1
ATOM 1923 C C . GLU B 1 139 ? 31.860 14.208 104.436 1.00 42.09 138 GLU B C 1
ATOM 1924 O O . GLU B 1 139 ? 32.435 13.313 103.795 1.00 40.04 138 GLU B O 1
ATOM 1930 N N . LYS B 1 140 ? 32.005 14.384 105.755 1.00 40.58 139 LYS B N 1
ATOM 1931 C CA . LYS B 1 140 ? 32.743 13.407 106.570 1.00 44.58 139 LYS B CA 1
ATOM 1932 C C . LYS B 1 140 ? 32.088 12.031 106.463 1.00 38.17 139 LYS B C 1
ATOM 1933 O O . LYS B 1 140 ? 32.788 11.012 106.287 1.00 39.12 139 LYS B O 1
ATOM 1939 N N . SER B 1 141 ? 30.763 11.995 106.611 1.00 38.52 140 SER B N 1
ATOM 1940 C CA . SER B 1 141 ? 30.001 10.780 106.471 1.00 38.65 140 SER B CA 1
ATOM 1941 C C . SER B 1 141 ? 30.183 10.148 105.072 1.00 39.02 140 SER B C 1
ATOM 1942 O O . SER B 1 141 ? 30.383 8.909 104.917 1.00 38.34 140 SER B O 1
ATOM 1945 N N . TYR B 1 142 ? 30.149 10.999 104.048 1.00 38.52 141 TYR B N 1
ATOM 1946 C CA . TYR B 1 142 ? 30.383 10.545 102.677 1.00 38.54 141 TYR B CA 1
ATOM 1947 C C . TYR B 1 142 ? 31.783 9.906 102.560 1.00 39.85 141 TYR B C 1
ATOM 1948 O O . TYR B 1 142 ? 31.929 8.831 101.948 1.00 37.97 141 TYR B O 1
ATOM 1957 N N . SER B 1 143 ? 32.798 10.518 103.164 1.00 40.66 142 SER B N 1
ATOM 1958 C CA . SER B 1 143 ? 34.147 9.951 103.122 1.00 39.53 142 SER B CA 1
ATOM 1959 C C . SER B 1 143 ? 34.228 8.561 103.780 1.00 40.08 142 SER B C 1
ATOM 1960 O O . SER B 1 143 ? 34.986 7.678 103.317 1.00 38.92 142 SER B O 1
ATOM 1963 N N . VAL B 1 144 ? 33.447 8.340 104.834 1.00 38.28 143 VAL B N 1
ATOM 1964 C CA . VAL B 1 144 ? 33.384 7.057 105.494 1.00 40.06 143 VAL B CA 1
ATOM 1965 C C . VAL B 1 144 ? 32.748 6.043 104.553 1.00 39.56 143 VAL B C 1
ATOM 1966 O O . VAL B 1 144 ? 33.242 4.935 104.385 1.00 38.18 143 VAL B O 1
ATOM 1970 N N . VAL B 1 145 ? 31.631 6.411 103.939 1.00 41.11 144 VAL B N 1
ATOM 1971 C CA . VAL B 1 145 ? 30.981 5.556 102.987 1.00 40.12 144 VAL B CA 1
ATOM 1972 C C . VAL B 1 145 ? 31.962 5.126 101.877 1.00 38.25 144 VAL B C 1
ATOM 1973 O O . VAL B 1 145 ? 32.001 3.951 101.480 1.00 39.91 144 VAL B O 1
ATOM 1977 N N . LYS B 1 146 ? 32.705 6.103 101.364 1.00 40.04 145 LYS B N 1
ATOM 1978 C CA . LYS B 1 146 ? 33.654 5.845 100.255 1.00 42.84 145 LYS B CA 1
ATOM 1979 C C . LYS B 1 146 ? 34.732 4.870 100.718 1.00 41.06 145 LYS B C 1
ATOM 1980 O O . LYS B 1 146 ? 35.131 3.911 99.983 1.00 37.87 145 LYS B O 1
ATOM 1986 N N . GLU B 1 147 ? 35.196 5.045 101.969 1.00 40.77 146 GLU B N 1
ATOM 1987 C CA . GLU B 1 147 ? 36.207 4.150 102.543 1.00 42.66 146 GLU B CA 1
ATOM 1988 C C . GLU B 1 147 ? 35.699 2.732 102.661 1.00 39.66 146 GLU B C 1
ATOM 1989 O O . GLU B 1 147 ? 36.383 1.785 102.308 1.00 40.03 146 GLU B O 1
ATOM 1995 N N . ILE B 1 148 ? 34.478 2.600 103.137 1.00 40.90 147 ILE B N 1
ATOM 1996 C CA . ILE B 1 148 ? 33.840 1.307 103.270 1.00 39.66 147 ILE B CA 1
ATOM 1997 C C . ILE B 1 148 ? 33.590 0.648 101.910 1.00 42.13 147 ILE B C 1
ATOM 1998 O O . ILE B 1 148 ? 33.853 -0.537 101.765 1.00 40.83 147 ILE B O 1
ATOM 2003 N N . GLU B 1 149 ? 33.133 1.412 100.931 1.00 38.10 148 GLU B N 1
ATOM 2004 C CA . GLU B 1 149 ? 32.932 0.921 99.565 1.00 40.80 148 GLU B CA 1
ATOM 2005 C C . GLU B 1 149 ? 34.186 0.287 99.010 1.00 40.32 148 GLU B C 1
ATOM 2006 O O . GLU B 1 149 ? 34.093 -0.693 98.252 1.00 39.21 148 GLU B O 1
ATOM 2012 N N . ALA B 1 150 ? 35.333 0.855 99.388 1.00 42.19 149 ALA B N 1
ATOM 2013 C CA . ALA B 1 150 ? 36.651 0.348 98.943 1.00 42.79 149 ALA B CA 1
ATOM 2014 C C . ALA B 1 150 ? 36.981 -1.056 99.395 1.00 42.94 149 ALA B C 1
ATOM 2015 O O . ALA B 1 150 ? 37.876 -1.706 98.826 1.00 40.18 149 ALA B O 1
ATOM 2017 N N . LEU B 1 151 ? 36.262 -1.586 100.378 1.00 38.36 150 LEU B N 1
ATOM 2018 C CA . LEU B 1 151 ? 36.455 -2.928 100.885 1.00 41.39 150 LEU B CA 1
ATOM 2019 C C . LEU B 1 151 ? 35.678 -3.990 100.101 1.00 39.95 150 LEU B C 1
ATOM 2020 O O . LEU B 1 151 ? 35.772 -5.165 100.371 1.00 39.81 150 LEU B O 1
ATOM 2025 N N . GLY B 1 152 ? 34.879 -3.540 99.125 1.00 40.45 151 GLY B N 1
ATOM 2026 C CA . GLY B 1 152 ? 34.115 -4.423 98.278 1.00 38.37 151 GLY B CA 1
ATOM 2027 C C . GLY B 1 152 ? 34.878 -4.837 97.028 1.00 40.15 151 GLY B C 1
ATOM 2028 O O . GLY B 1 152 ? 36.111 -4.726 96.936 1.00 40.53 151 GLY B O 1
ATOM 2029 N N . SER B 1 153 ? 34.133 -5.359 96.074 1.00 37.84 152 SER B N 1
ATOM 2030 C CA . SER B 1 153 ? 34.717 -5.843 94.839 1.00 37.47 152 SER B CA 1
ATOM 2031 C C . SER B 1 153 ? 33.673 -5.715 93.758 1.00 38.22 152 SER B C 1
ATOM 2032 O O . SER B 1 153 ? 32.528 -5.407 94.033 1.00 35.79 152 SER B O 1
ATOM 2035 N N . SER B 1 154 ? 34.072 -6.019 92.538 1.00 40.34 153 SER B N 1
ATOM 2036 C CA . SER B 1 154 ? 33.178 -5.881 91.414 1.00 42.11 153 SER B CA 1
ATOM 2037 C C . SER B 1 154 ? 31.900 -6.705 91.548 1.00 40.27 153 SER B C 1
ATOM 2038 O O . SER B 1 154 ? 30.828 -6.240 91.176 1.00 42.06 153 SER B O 1
ATOM 2041 N N . SER B 1 155 ? 32.016 -7.869 92.177 1.00 40.97 154 SER B N 1
ATOM 2042 C CA . SER B 1 155 ? 30.900 -8.786 92.390 1.00 40.58 154 SER B CA 1
ATOM 2043 C C . SER B 1 155 ? 30.028 -8.417 93.574 1.00 43.17 154 SER B C 1
ATOM 2044 O O . SER B 1 155 ? 28.866 -8.831 93.638 1.00 47.54 154 SER B O 1
ATOM 2047 N N . GLY B 1 156 ? 30.535 -7.566 94.472 1.00 37.82 155 GLY B N 1
ATOM 2048 C CA . GLY B 1 156 ? 29.848 -7.244 95.667 1.00 37.32 155 GLY B CA 1
ATOM 2049 C C . GLY B 1 156 ? 30.383 -7.999 96.876 1.00 36.32 155 GLY B C 1
ATOM 2050 O O . GLY B 1 156 ? 30.008 -7.657 97.989 1.00 36.78 155 GLY B O 1
ATOM 2051 N N . SER B 1 157 ? 31.229 -8.994 96.629 1.00 39.77 156 SER B N 1
ATOM 2052 C CA . SER B 1 157 ? 31.849 -9.774 97.691 1.00 41.36 156 SER B CA 1
ATOM 2053 C C . SER B 1 157 ? 32.811 -8.858 98.467 1.00 43.01 156 SER B C 1
ATOM 2054 O O . SER B 1 157 ? 33.596 -8.071 97.911 1.00 39.19 156 SER B O 1
ATOM 2057 N N . VAL B 1 158 ? 32.689 -8.906 99.788 1.00 41.55 157 VAL B N 1
ATOM 2058 C CA . VAL B 1 158 ? 33.587 -8.187 100.659 1.00 41.95 157 VAL B CA 1
ATOM 2059 C C . VAL B 1 158 ? 34.926 -8.887 100.630 1.00 41.72 157 VAL B C 1
ATOM 2060 O O . VAL B 1 158 ? 35.100 -10.115 100.967 1.00 41.53 157 VAL B O 1
ATOM 2064 N N . ARG B 1 159 ? 35.950 -8.103 100.343 1.00 39.46 158 ARG B N 1
ATOM 2065 C CA . ARG B 1 159 ? 37.294 -8.689 100.216 1.00 44.79 158 ARG B CA 1
ATOM 2066 C C . ARG B 1 159 ? 37.882 -9.198 101.551 1.00 42.02 158 ARG B C 1
ATOM 2067 O O . ARG B 1 159 ? 38.392 -10.378 101.630 1.00 41.82 158 ARG B O 1
ATOM 2075 N N . SER B 1 160 ? 37.846 -8.288 102.545 1.00 37.19 159 SER B N 1
ATOM 2076 C CA . SER B 1 160 ? 38.307 -8.532 103.932 1.00 43.90 159 SER B CA 1
ATOM 2077 C C . SER B 1 160 ? 37.674 -9.804 104.526 1.00 44.19 159 SER B C 1
ATOM 2078 O O . SER B 1 160 ? 36.523 -10.098 104.213 1.00 45.65 159 SER B O 1
ATOM 2081 N N . ASN B 1 161 ? 38.407 -10.568 105.343 1.00 39.55 160 ASN B N 1
ATOM 2082 C CA . ASN B 1 161 ? 37.862 -11.776 105.984 1.00 34.19 160 ASN B CA 1
ATOM 2083 C C . ASN B 1 161 ? 36.877 -11.384 107.113 1.00 33.53 160 ASN B C 1
ATOM 2084 O O . ASN B 1 161 ? 36.238 -12.276 107.704 1.00 36.49 160 ASN B O 1
ATOM 2089 N N . THR B 1 162 ? 36.781 -10.088 107.408 1.00 38.03 161 THR B N 1
ATOM 2090 C CA . THR B 1 162 ? 35.914 -9.527 108.445 1.00 40.34 161 THR B CA 1
ATOM 2091 C C . THR B 1 162 ? 35.045 -8.419 107.855 1.00 42.75 161 THR B C 1
ATOM 2092 O O . THR B 1 162 ? 35.536 -7.386 107.403 1.00 40.74 161 THR B O 1
ATOM 2096 N N . ARG B 1 163 ? 33.739 -8.620 107.880 1.00 37.28 162 ARG B N 1
ATOM 2097 C CA . ARG B 1 163 ? 32.852 -7.641 107.304 1.00 39.63 162 ARG B CA 1
ATOM 2098 C C . ARG B 1 163 ? 32.714 -6.403 108.184 1.00 34.92 162 ARG B C 1
ATOM 2099 O O . ARG B 1 163 ? 32.759 -6.507 109.423 1.00 34.49 162 ARG B O 1
ATOM 2107 N N . PRO B 1 164 ? 32.534 -5.235 107.570 1.00 37.91 163 PRO B N 1
ATOM 2108 C CA . PRO B 1 164 ? 32.281 -4.007 108.331 1.00 38.06 163 PRO B CA 1
ATOM 2109 C C . PRO B 1 164 ? 31.060 -4.260 109.177 1.00 38.52 163 PRO B C 1
ATOM 2110 O O . PRO B 1 164 ? 30.115 -4.877 108.695 1.00 38.36 163 PRO B O 1
ATOM 2114 N N . LYS B 1 165 ? 31.106 -3.837 110.435 1.00 40.03 164 LYS B N 1
ATOM 2115 C CA . LYS B 1 165 ? 30.059 -4.128 111.393 1.00 38.66 164 LYS B CA 1
ATOM 2116 C C . LYS B 1 165 ? 29.541 -2.838 112.032 1.00 41.20 164 LYS B C 1
ATOM 2117 O O . LYS B 1 165 ? 30.334 -2.000 112.446 1.00 39.06 164 LYS B O 1
ATOM 2123 N N . ILE B 1 166 ? 28.218 -2.733 112.117 1.00 40.64 165 ILE B N 1
ATOM 2124 C CA . ILE B 1 166 ? 27.574 -1.610 112.828 1.00 38.16 165 ILE B CA 1
ATOM 2125 C C . ILE B 1 166 ? 27.715 -1.874 114.319 1.00 38.51 165 ILE B C 1
ATOM 2126 O O . ILE B 1 166 ? 27.053 -2.748 114.892 1.00 39.84 165 ILE B O 1
ATOM 2131 N N . VAL B 1 167 ? 28.587 -1.118 114.977 1.00 38.34 166 VAL B N 1
ATOM 2132 C CA . VAL B 1 167 ? 28.813 -1.299 116.404 1.00 39.90 166 VAL B CA 1
ATOM 2133 C C . VAL B 1 167 ? 27.892 -0.425 117.271 1.00 38.13 166 VAL B C 1
ATOM 2134 O O . VAL B 1 167 ? 27.711 -0.705 118.442 1.00 37.96 166 VAL B O 1
ATOM 2138 N N . ASN B 1 168 ? 27.344 0.633 116.692 1.00 38.75 167 ASN B N 1
ATOM 2139 C CA . ASN B 1 168 ? 26.417 1.503 117.374 1.00 41.50 167 ASN B CA 1
ATOM 2140 C C . ASN B 1 168 ? 25.560 2.198 116.336 1.00 42.19 167 ASN B C 1
ATOM 2141 O O . ASN B 1 168 ? 25.992 2.417 115.194 1.00 42.47 167 ASN B O 1
ATOM 2146 N N . CYS B 1 169 ? 24.324 2.467 116.717 1.00 44.30 168 CYS B N 1
ATOM 2147 C CA . CYS B 1 169 ? 23.390 3.190 115.878 1.00 44.17 168 CYS B CA 1
ATOM 2148 C C . CYS B 1 169 ? 22.433 3.916 116.778 1.00 44.84 168 CYS B C 1
ATOM 2149 O O . CYS B 1 169 ? 22.143 3.471 117.904 1.00 38.84 168 CYS B O 1
ATOM 2154 N N . GLY B 1 170 ? 21.993 5.078 116.320 1.00 40.64 169 GLY B N 1
ATOM 2155 C CA . GLY B 1 170 ? 21.097 5.869 117.117 1.00 45.74 169 GLY B CA 1
ATOM 2156 C C . GLY B 1 170 ? 20.788 7.188 116.464 1.00 44.21 169 GLY B C 1
ATOM 2157 O O . GLY B 1 170 ? 21.071 7.373 115.308 1.00 41.37 169 GLY B O 1
ATOM 2158 N N . GLU B 1 171 ? 20.230 8.100 117.252 1.00 44.18 170 GLU B N 1
ATOM 2159 C CA . GLU B 1 171 ? 19.812 9.402 116.775 1.00 46.76 170 GLU B CA 1
ATOM 2160 C C . GLU B 1 171 ? 20.636 10.596 117.287 1.00 47.54 170 GLU B C 1
ATOM 2161 O O . GLU B 1 171 ? 21.150 10.583 118.418 1.00 50.08 170 GLU B O 1
ATOM 2167 N N . LEU B 1 172 ? 20.763 11.600 116.419 1.00 49.24 171 LEU B N 1
ATOM 2168 C CA . LEU B 1 172 ? 21.393 12.883 116.718 1.00 51.02 171 LEU B CA 1
ATOM 2169 C C . LEU B 1 172 ? 20.234 13.896 116.685 1.00 56.39 171 LEU B C 1
ATOM 2170 O O . LEU B 1 172 ? 19.854 14.697 115.764 1.00 49.29 171 LEU B O 1
#

Radius of gyration: 20.16 Å; Cα contacts (8 Å, |Δi|>4): 703; chains: 2; bounding box: 40×34×62 Å

Solvent-accessible surface area: 13295 Å² total; per-residue (Å²): 114,189,35,62,0,17,0,17,0,55,0,10,25,86,87,57,92,119,73,78,80,4,98,0,17,0,52,23,55,23,201,108,36,78,177,30,0,124,52,0,17,74,12,3,128,100,75,50,76,115,14,2,92,77,30,48,0,83,37,0,3,41,27,0,0,0,2,0,4,110,113,137,152,69,7,78,112,0,5,0,1,23,55,101,0,8,0,0,3,0,4,5,74,29,1,84,25,166,9,56,32,0,0,59,17,31,60,91,164,2,21,53,9,0,39,59,0,0,36,4,1,25,30,28,1,68,18,149,29,160,50,105,0,74,0,44,56,14,13,64,110,231,32,59,0,16,0,16,0,64,8,21,28,92,85,77,102,143,75,82,80,5,98,0,15,0,42,21,54,39,203,113,39,77,175,27,0,127,62,0,26,60,44,3,134,103,92,52,78,122,14,8,108,77,28,28,0,65,90,0,6,41,88,2,9,0,34,2,54,178,129,105,1,19,0,0,24,75,75,65,0,4,0,0,18,12,20,18,76,1,0,90,29,166,29,22,60,0,0,38,10,30,62,154,160,2,71,56,9,0,61,58,0,0,39,7,6,10,60,65,1,40,20,160,44,160,93,106,0,70,0,35,48,14,10,73,107

InterPro domains:
  IPR002130 Cyclophilin-type peptidyl-prolyl cis-trans isomerase domain [PF00160] (51-203)
  IPR002130 Cyclophilin-type peptidyl-prolyl cis-trans isomerase domain [PR00153] (61-76)
  IPR002130 Cyclophilin-type peptidyl-prolyl cis-trans isomerase domain [PR00153] (90-102)
  IPR002130 Cyclophilin-type peptidyl-prolyl cis-trans isomerase domain [PR00153] (133-148)
  IPR002130 Cyclophilin-type peptidyl-prolyl cis-trans isomerase domain [PR00153] (148-160)
  IPR002130 Cyclophilin-type peptidyl-prolyl cis-trans isomerase domain [PR00153] (161-176)
  IPR002130 Cyclophilin-type peptidyl-prolyl cis-trans isomerase domain [PS50072] (54-204)
  IPR020892 Cyclophilin-type peptidyl-prolyl cis-trans isomerase, conserved site [PS00170] (85-102)
  IPR029000 Cyclophilin-like domain superfamily [G3DSA:2.40.100.10] (45-205)
  IPR029000 Cyclophilin-like domain superfamily [SSF50891] (50-205)

CATH classification: 2.40.100.10

B-factor: mean 43.64, std 7.67, range [25.88, 83.74]

Sequence (277 aa):
SMSQVFFDVEYAPVGTAETKVGRIVFNLFDKDVPKTAKNFRELCKRPAGEGYRESTFHRIIPNFMIQGGDSRKHDKKGILSMAQFFITTAVTSWLDGKHVVFGEVADEKSYSVVKEIEALGSSSGSVRSNTRPKIVNCGELMSQVFFDVEYAPVGTAETKVGRIVFNLFDKDVPKTAKNFRELCKRPAGEGYRESTFHRIIPNFMIQGGDKKGILSMASQFFITTAVTSWLDGKHVVFGEVADEKSYSVVKEIEALGSSSGSVRSNTRPKIVNCGEL

Secondary structure (DSSP, 8-state):
----EEEEEEE--TT-S--EEEEEEEEE-TTTSHHHHHHHHHHHHSPTTTSSTT-B--EEETTTEEEE---HHHHHT-EEEE--EEEE-S--TT--S--EEEEEE-SHHHHHHHHHHHTT--TTS---SSS--EEEEEEE-/---EEEEEEEPPTT----EEEEEEEEE-TTTSHHHHHHHHHHHHSPBTTBSTT-B--EEETTTEEEE-----EEEE---EEEE-SSGGGTTS--EEEEEE-SHHHHHHHHHHHTT--TTS---SSS--EEEEEEE-